Protein AF-A0AB36H5N1-F1 (afdb_monomer_lite)

pLDDT: mean 78.75, std 14.25, range [34.69, 94.12]

Radius of gyration: 26.19 Å; chains: 1; bounding box: 68×50×88 Å

Sequence (199 aa):
MIAPVHAYTGDTHRAPARVWVLMTSIAAALLVLAPGVALALLAFPIFIEDPPNTMPAFRGVNTLTYTVFRSVLVCVVAALTANVLVFAATPAIVRALKRCPSKGAARFGAIAALLFLAGALVSAAIWALVLAPVVVAFSPDPESLRDQLPRFNLLLIFVPFVIDSVRFLVMPLAGIAVAGARQRGAAPPVEPTMAPVPR

Secondary structure (DSSP, 8-state):
----TTSSSSS-SHHHHHHHHHHHHHHHHHHHHHHHHHHHHHHS----PPPTT--GGGTTHHHHHHHHHHHHHHHHHHHHHHHHHHHHTHHHHHHHHHT-S-HHHHHHHHHHHHHHHHHHHHHHHHHHHHHHHHHHHTSSSHHHHHTTS----GGGGGHHHHHHHHHHHHHHHHHHHHHH---TT-PPP-----PPPP-

Foldseek 3Di:
DDDPPPPPPDQALQVLLVLQLVLLVQLLVLLVCLLVVLVVLLVPWDDDDDPPPPDPVCPCVVRNVVSNVVSVVSNVVSNVVSLVSNVVSVVSLVSSLVRFQDPVLSVLSVVLNVLLVVLVVVLVVLVCLVCVLVVLVPDPDNPVCVVVRDPDDPVSVCSNVVSSNVSSVSRSVSSVSSNPRDNPPPDDPPDPPDDDDDD

Structure (mmCIF, N/CA/C/O backbone):
data_AF-A0AB36H5N1-F1
#
_entry.id   AF-A0AB36H5N1-F1
#
loop_
_atom_site.group_PDB
_atom_site.id
_atom_site.type_symbol
_atom_site.label_atom_id
_atom_site.label_alt_id
_atom_site.label_comp_id
_atom_site.label_asym_id
_atom_site.label_entity_id
_atom_site.label_seq_id
_atom_site.pdbx_PDB_ins_code
_atom_site.Cartn_x
_atom_site.Cartn_y
_atom_site.Cartn_z
_atom_site.occupancy
_atom_site.B_iso_or_equiv
_atom_site.auth_seq_id
_atom_site.auth_comp_id
_atom_site.auth_asym_id
_atom_site.auth_atom_id
_atom_site.pdbx_PDB_model_num
ATOM 1 N N . MET A 1 1 ? 43.250 -13.907 -23.120 1.00 35.62 1 MET A N 1
ATOM 2 C CA . MET A 1 1 ? 42.440 -12.669 -23.077 1.00 35.62 1 MET A CA 1
ATOM 3 C C . MET A 1 1 ? 41.241 -12.919 -22.182 1.00 35.62 1 MET A C 1
ATOM 5 O O . MET A 1 1 ? 40.347 -13.655 -22.570 1.00 35.62 1 MET A O 1
ATOM 9 N N . ILE A 1 2 ? 41.270 -12.396 -20.959 1.00 39.59 2 ILE A N 1
ATOM 10 C CA . ILE A 1 2 ? 40.170 -12.508 -19.996 1.00 39.59 2 ILE A CA 1
ATOM 11 C C . ILE A 1 2 ? 39.292 -11.276 -20.212 1.00 39.59 2 ILE A C 1
ATOM 13 O O . ILE A 1 2 ? 39.742 -10.156 -19.980 1.00 39.59 2 ILE A O 1
ATOM 17 N N . ALA A 1 3 ? 38.076 -11.465 -20.721 1.00 40.66 3 ALA A N 1
ATOM 18 C CA . ALA A 1 3 ? 37.107 -10.381 -20.818 1.00 40.66 3 ALA A CA 1
ATOM 19 C C . ALA A 1 3 ? 36.709 -9.946 -19.394 1.00 40.66 3 ALA A C 1
ATOM 21 O O . ALA A 1 3 ? 36.324 -10.802 -18.594 1.00 40.66 3 ALA A O 1
ATOM 22 N N . PRO A 1 4 ? 36.789 -8.654 -19.032 1.00 42.09 4 PRO A N 1
ATOM 23 C CA . PRO A 1 4 ? 36.349 -8.216 -17.718 1.00 42.09 4 PRO A CA 1
ATOM 24 C C . PRO A 1 4 ? 34.815 -8.295 -17.638 1.00 42.09 4 PRO A C 1
ATOM 26 O O . PRO A 1 4 ? 34.096 -7.565 -18.314 1.00 42.09 4 PRO A O 1
ATOM 29 N N . VAL A 1 5 ? 34.311 -9.183 -16.777 1.00 49.56 5 VAL A N 1
ATOM 30 C CA . VAL A 1 5 ? 32.881 -9.505 -16.571 1.00 49.56 5 VAL A CA 1
ATOM 31 C C . VAL A 1 5 ? 32.096 -8.403 -15.822 1.00 49.56 5 VAL A C 1
ATOM 33 O O . VAL A 1 5 ? 30.922 -8.580 -15.504 1.00 49.56 5 VAL A O 1
ATOM 36 N N . HIS A 1 6 ? 32.659 -7.221 -15.552 1.00 43.03 6 HIS A N 1
ATOM 37 C CA . HIS A 1 6 ? 32.035 -6.263 -14.616 1.00 43.03 6 HIS A CA 1
ATOM 38 C C . HIS A 1 6 ? 31.794 -4.830 -15.115 1.00 43.03 6 HIS A C 1
ATOM 40 O O . HIS A 1 6 ? 31.477 -3.956 -14.316 1.00 43.03 6 HIS A O 1
ATOM 46 N N . ALA A 1 7 ? 31.802 -4.574 -16.424 1.00 34.69 7 ALA A N 1
ATOM 47 C CA . ALA A 1 7 ? 31.559 -3.225 -16.959 1.00 34.69 7 ALA A CA 1
ATOM 48 C C . ALA A 1 7 ? 30.092 -2.916 -17.365 1.00 34.69 7 ALA A C 1
ATOM 50 O O . ALA A 1 7 ? 29.877 -2.131 -18.281 1.00 34.69 7 ALA A O 1
ATOM 51 N N . TYR A 1 8 ? 29.063 -3.511 -16.732 1.00 45.69 8 TYR A N 1
ATOM 52 C CA . TYR A 1 8 ? 27.651 -3.329 -17.161 1.00 45.69 8 TYR A CA 1
ATOM 53 C C . TYR A 1 8 ? 26.664 -2.834 -16.085 1.00 45.69 8 TYR A C 1
ATOM 55 O O . TYR A 1 8 ? 25.448 -2.988 -16.230 1.00 45.69 8 TYR A O 1
ATOM 63 N N . THR A 1 9 ? 27.132 -2.253 -14.978 1.00 44.28 9 THR A N 1
ATOM 64 C CA . THR A 1 9 ? 26.260 -2.018 -13.806 1.00 44.28 9 THR A CA 1
ATOM 65 C C . THR A 1 9 ? 26.025 -0.556 -13.413 1.00 44.28 9 THR A C 1
ATOM 67 O O . THR A 1 9 ? 25.121 -0.309 -12.621 1.00 44.28 9 THR A O 1
ATOM 70 N N . GLY A 1 10 ? 26.721 0.427 -13.998 1.00 44.41 10 GLY A N 1
ATOM 71 C CA . GLY A 1 10 ? 26.562 1.845 -13.617 1.00 44.41 10 GLY A CA 1
ATOM 72 C C . GLY A 1 10 ? 25.360 2.575 -14.241 1.00 44.41 10 GLY A C 1
ATOM 73 O O . GLY A 1 10 ? 24.656 3.322 -13.554 1.00 44.41 10 GLY A O 1
ATOM 74 N N . ASP A 1 11 ? 25.075 2.318 -15.523 1.00 55.47 11 ASP A N 1
ATOM 75 C CA . ASP A 1 11 ? 24.156 3.145 -16.332 1.00 55.47 11 ASP A CA 1
ATOM 76 C C . ASP A 1 11 ? 22.885 2.441 -16.814 1.00 55.47 11 ASP A C 1
ATOM 78 O O . ASP A 1 11 ? 22.075 3.013 -17.544 1.00 55.47 11 ASP A O 1
ATOM 82 N N . THR A 1 12 ? 22.638 1.210 -16.371 1.00 74.25 12 THR A N 1
ATOM 83 C CA . THR A 1 12 ? 21.468 0.456 -16.832 1.00 74.25 12 THR A CA 1
ATOM 84 C C . THR A 1 12 ? 20.229 0.727 -15.977 1.00 74.25 12 THR A C 1
ATOM 86 O O . THR A 1 12 ? 20.292 0.885 -14.757 1.00 74.25 12 THR A O 1
ATOM 89 N N . HIS A 1 13 ? 19.053 0.759 -16.609 1.00 81.62 13 HIS A N 1
ATOM 90 C CA . HIS A 1 13 ? 17.753 0.914 -15.939 1.00 81.62 13 HIS A CA 1
ATOM 91 C C . HIS A 1 13 ? 17.313 -0.329 -15.153 1.00 81.62 13 HIS A C 1
ATOM 93 O O . HIS A 1 13 ? 16.393 -0.257 -14.343 1.00 81.62 13 HIS A O 1
ATOM 99 N N . ARG A 1 14 ? 17.963 -1.477 -15.377 1.00 84.12 14 ARG A N 1
ATOM 100 C CA . ARG A 1 14 ? 17.556 -2.779 -14.827 1.00 84.12 14 ARG A CA 1
ATOM 101 C C . ARG A 1 14 ? 17.774 -2.899 -13.323 1.00 84.12 14 ARG A C 1
ATOM 103 O O . ARG A 1 14 ? 16.896 -3.405 -12.635 1.00 84.12 14 ARG A O 1
ATOM 110 N N . ALA A 1 15 ? 18.916 -2.445 -12.805 1.00 86.94 15 ALA A N 1
ATOM 111 C CA . ALA A 1 15 ? 19.199 -2.484 -11.369 1.00 86.94 15 ALA A CA 1
ATOM 112 C C . ALA A 1 15 ? 18.182 -1.666 -10.542 1.00 86.94 15 ALA A C 1
ATOM 114 O O . ALA A 1 15 ? 17.562 -2.242 -9.647 1.00 86.94 15 ALA A O 1
ATOM 115 N N . PRO A 1 16 ? 17.909 -0.381 -10.858 1.00 87.69 16 PRO A N 1
ATOM 116 C CA . PRO A 1 16 ? 16.880 0.368 -10.140 1.00 87.69 16 PRO A CA 1
ATOM 117 C C . PRO A 1 16 ? 15.467 -0.198 -10.368 1.00 87.69 16 PRO A C 1
ATOM 119 O O . PRO A 1 16 ? 14.662 -0.191 -9.440 1.00 87.69 16 PRO A O 1
ATOM 122 N N . ALA A 1 17 ? 15.170 -0.770 -11.543 1.00 89.38 17 ALA A N 1
ATOM 123 C CA . ALA A 1 17 ? 13.889 -1.440 -11.781 1.00 89.38 17 ALA A CA 1
ATOM 124 C C . ALA A 1 17 ? 13.705 -2.698 -10.911 1.00 89.38 17 ALA A C 1
ATOM 126 O O . ALA A 1 17 ? 12.608 -2.943 -10.423 1.00 89.38 17 ALA A O 1
ATOM 127 N N . ARG A 1 18 ? 14.768 -3.471 -10.649 1.00 89.75 18 ARG A N 1
ATOM 128 C CA . ARG A 1 18 ? 14.714 -4.619 -9.724 1.00 89.75 18 ARG A CA 1
ATOM 129 C C . ARG A 1 18 ? 14.417 -4.189 -8.292 1.00 89.75 18 ARG A C 1
ATOM 131 O O . ARG A 1 18 ? 13.609 -4.836 -7.639 1.00 89.75 18 ARG A O 1
ATOM 138 N N . VAL A 1 19 ? 15.028 -3.098 -7.822 1.00 91.75 19 VAL A N 1
ATOM 139 C CA . VAL A 1 19 ? 14.735 -2.534 -6.490 1.00 91.75 19 VAL A CA 1
ATOM 140 C C . VAL A 1 19 ? 13.277 -2.087 -6.409 1.00 91.75 19 VAL A C 1
ATOM 142 O O . VAL A 1 19 ? 12.597 -2.403 -5.439 1.00 91.75 19 VAL A O 1
ATOM 145 N N . TRP A 1 20 ? 12.774 -1.416 -7.448 1.00 94.12 20 TRP A N 1
ATOM 146 C CA . TRP A 1 20 ? 11.359 -1.060 -7.544 1.00 94.12 20 TRP A CA 1
ATOM 147 C C . TRP A 1 20 ? 10.454 -2.300 -7.446 1.00 94.12 20 TRP A C 1
ATOM 149 O O . TRP A 1 20 ? 9.578 -2.341 -6.578 1.00 94.12 20 TRP A O 1
ATOM 159 N N . VAL A 1 21 ? 10.680 -3.328 -8.271 1.00 92.88 21 VAL A N 1
ATOM 160 C CA . VAL A 1 21 ? 9.887 -4.570 -8.233 1.00 92.88 21 VAL A CA 1
ATOM 161 C C . VAL A 1 21 ? 9.958 -5.225 -6.858 1.00 92.88 21 VAL A C 1
ATOM 163 O O . VAL A 1 21 ? 8.926 -5.591 -6.313 1.00 92.88 21 VAL A O 1
ATOM 166 N N . LEU A 1 22 ? 11.147 -5.335 -6.265 1.00 93.62 22 LEU A N 1
ATOM 167 C CA . LEU A 1 22 ? 11.318 -5.947 -4.950 1.00 93.62 22 LEU A CA 1
ATOM 168 C C . LEU A 1 22 ? 10.494 -5.218 -3.880 1.00 93.62 22 LEU A C 1
ATOM 170 O O . LEU A 1 22 ? 9.695 -5.846 -3.192 1.00 93.62 22 LEU A O 1
ATOM 174 N N . MET A 1 23 ? 10.644 -3.895 -3.776 1.00 92.25 23 MET A N 1
ATOM 175 C CA . MET A 1 23 ? 9.950 -3.099 -2.759 1.00 92.25 23 MET A CA 1
ATOM 176 C C . MET A 1 23 ? 8.430 -3.133 -2.933 1.00 92.25 23 MET A C 1
ATOM 178 O O . MET A 1 23 ? 7.696 -3.263 -1.957 1.00 92.25 23 MET A O 1
ATOM 182 N N . THR A 1 24 ? 7.946 -3.047 -4.173 1.00 91.62 24 THR A N 1
ATOM 183 C CA . THR A 1 24 ? 6.501 -3.061 -4.460 1.00 91.62 24 THR A CA 1
ATOM 184 C C . THR A 1 24 ? 5.880 -4.443 -4.284 1.00 91.62 24 THR A C 1
ATOM 186 O O . THR A 1 24 ? 4.759 -4.534 -3.792 1.00 91.62 24 THR A O 1
ATOM 189 N N . SER A 1 25 ? 6.615 -5.517 -4.580 1.00 92.94 25 SER A N 1
ATOM 190 C CA . SER A 1 25 ? 6.186 -6.889 -4.289 1.00 92.94 25 SER A CA 1
ATOM 191 C C . SER A 1 25 ? 6.129 -7.173 -2.789 1.00 92.94 25 SER A C 1
ATOM 193 O O . SER A 1 25 ? 5.168 -7.784 -2.331 1.00 92.94 25 SER A O 1
ATOM 195 N N . ILE A 1 26 ? 7.108 -6.700 -2.006 1.00 92.25 26 ILE A N 1
ATOM 196 C CA . ILE A 1 26 ? 7.064 -6.807 -0.537 1.00 92.25 26 ILE A CA 1
ATOM 197 C C . ILE A 1 26 ? 5.856 -6.037 0.005 1.00 92.25 26 ILE A C 1
ATOM 199 O O . ILE A 1 26 ? 5.106 -6.568 0.820 1.00 92.25 26 ILE A O 1
ATOM 203 N N . ALA A 1 27 ? 5.626 -4.815 -0.480 1.00 91.06 27 ALA A N 1
ATOM 204 C CA . ALA A 1 27 ? 4.472 -4.015 -0.081 1.00 91.06 27 ALA A CA 1
ATOM 205 C C . ALA A 1 27 ? 3.136 -4.717 -0.394 1.00 91.06 27 ALA A C 1
ATOM 207 O O . ALA A 1 27 ? 2.251 -4.759 0.458 1.00 91.06 27 ALA A O 1
ATOM 208 N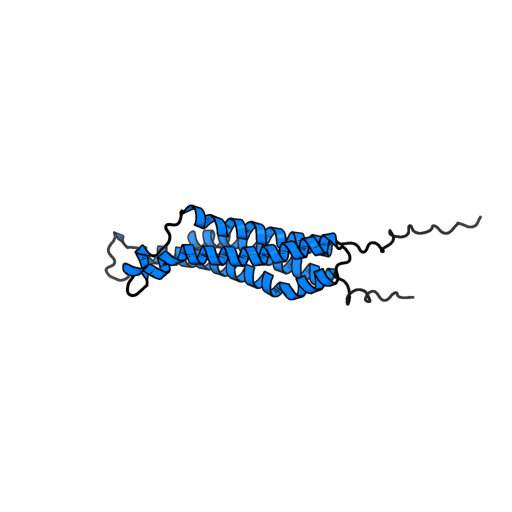 N . ALA A 1 28 ? 3.006 -5.324 -1.577 1.00 89.19 28 ALA A N 1
ATOM 209 C CA . ALA A 1 28 ? 1.828 -6.109 -1.940 1.00 89.19 28 ALA A CA 1
ATOM 210 C C . ALA A 1 28 ? 1.664 -7.355 -1.050 1.00 89.19 28 ALA A C 1
ATOM 212 O O . ALA A 1 28 ? 0.564 -7.633 -0.577 1.00 89.19 28 ALA A O 1
ATOM 213 N N . ALA A 1 29 ? 2.753 -8.077 -0.764 1.00 90.56 29 ALA A N 1
ATOM 214 C CA . ALA A 1 29 ? 2.723 -9.249 0.108 1.00 90.56 29 ALA A CA 1
ATOM 215 C C . ALA A 1 29 ? 2.271 -8.896 1.533 1.00 90.56 29 ALA A C 1
ATOM 217 O O . ALA A 1 29 ? 1.453 -9.616 2.101 1.00 90.56 29 ALA A O 1
ATOM 218 N N . LEU A 1 30 ? 2.735 -7.771 2.090 1.00 88.94 30 LEU A N 1
ATOM 219 C CA . LEU A 1 30 ? 2.295 -7.294 3.406 1.00 88.94 30 LEU A CA 1
ATOM 220 C C . LEU A 1 30 ? 0.776 -7.095 3.465 1.00 88.94 30 LEU A C 1
ATOM 222 O O . LEU A 1 30 ? 0.149 -7.495 4.440 1.00 88.94 30 LEU A O 1
ATOM 226 N N . LEU A 1 31 ? 0.177 -6.535 2.414 1.00 84.81 31 LEU A N 1
ATOM 227 C CA . LEU A 1 31 ? -1.268 -6.294 2.360 1.00 84.81 31 LEU A CA 1
ATOM 228 C C . LEU A 1 31 ? -2.095 -7.568 2.230 1.00 84.81 31 LEU A C 1
ATOM 230 O O . LEU A 1 31 ? -3.200 -7.627 2.760 1.00 84.81 31 LEU A O 1
ATOM 234 N N . VAL A 1 32 ? -1.573 -8.579 1.538 1.00 86.56 32 VAL A N 1
ATOM 235 C CA . VAL A 1 32 ? -2.258 -9.868 1.377 1.00 86.56 32 VAL A CA 1
ATOM 236 C C . VAL A 1 32 ? -2.110 -10.735 2.628 1.00 86.56 32 VAL A C 1
ATOM 238 O O . VAL A 1 32 ? -3.053 -11.418 3.020 1.00 86.56 32 VAL A O 1
ATOM 241 N N . LEU A 1 33 ? -0.942 -10.708 3.276 1.00 86.31 33 LEU A N 1
ATOM 242 C CA . LEU A 1 33 ? -0.654 -11.545 4.441 1.00 86.31 33 LEU A CA 1
ATOM 243 C C . LEU A 1 33 ? -1.234 -10.977 5.742 1.00 86.31 33 LEU A C 1
ATOM 245 O O . LEU A 1 33 ? -1.646 -11.753 6.604 1.00 86.31 33 LEU A O 1
ATOM 249 N N . ALA A 1 34 ? -1.300 -9.651 5.898 1.00 84.50 34 ALA A N 1
ATOM 250 C CA . ALA A 1 34 ? -1.767 -9.025 7.136 1.00 84.50 34 ALA A CA 1
ATOM 251 C C . ALA A 1 34 ? -3.193 -9.434 7.561 1.00 84.50 34 ALA A C 1
ATOM 253 O O . ALA A 1 34 ? -3.362 -9.729 8.743 1.00 84.50 34 ALA A O 1
ATOM 254 N N . PRO A 1 35 ? -4.193 -9.555 6.662 1.00 83.19 35 PRO A N 1
ATOM 255 C CA . PRO A 1 35 ? -5.507 -10.089 7.020 1.00 83.19 35 PRO A CA 1
ATOM 256 C C . PRO A 1 35 ? -5.442 -11.517 7.571 1.00 83.19 35 PRO A C 1
ATOM 258 O O . PRO A 1 35 ? -6.117 -11.828 8.547 1.00 83.19 35 PRO A O 1
ATOM 261 N N . GLY A 1 36 ? -4.598 -12.376 6.991 1.00 83.75 36 GLY A N 1
ATOM 262 C CA . GLY A 1 36 ? -4.395 -13.743 7.478 1.00 83.75 36 GLY A CA 1
ATOM 263 C C . GLY A 1 36 ? -3.779 -13.770 8.877 1.00 83.75 36 GLY A C 1
ATOM 264 O O . GLY A 1 36 ? -4.247 -14.503 9.747 1.00 83.75 36 GLY A O 1
ATOM 265 N N . VAL A 1 37 ? -2.783 -12.913 9.125 1.00 83.81 37 VAL A N 1
ATOM 266 C CA . VAL A 1 37 ? -2.195 -12.742 10.461 1.00 83.81 37 VAL A CA 1
ATOM 267 C C . VAL A 1 37 ? -3.243 -12.216 11.440 1.00 83.81 37 VAL A C 1
ATOM 269 O O . VAL A 1 37 ? -3.401 -12.793 12.507 1.00 83.81 37 VAL A O 1
ATOM 272 N N . ALA A 1 38 ? -4.007 -11.184 11.083 1.00 82.56 38 ALA A N 1
ATOM 273 C CA . ALA A 1 38 ? -5.060 -10.631 11.933 1.00 82.56 38 ALA A CA 1
ATOM 274 C C . ALA A 1 38 ? -6.143 -11.664 12.284 1.00 82.56 38 ALA A C 1
ATOM 276 O O . ALA A 1 38 ? -6.567 -11.732 13.434 1.00 82.56 38 ALA A O 1
ATOM 277 N N . LEU A 1 39 ? -6.544 -12.514 11.334 1.00 84.56 39 LEU A N 1
ATOM 278 C CA . LEU A 1 39 ? -7.466 -13.624 11.593 1.00 84.56 39 LEU A CA 1
ATOM 279 C C . LEU A 1 39 ? -6.867 -14.658 12.551 1.00 84.56 39 LEU A C 1
ATOM 281 O O . LEU A 1 39 ? -7.553 -15.110 13.465 1.00 84.56 39 LEU A O 1
ATOM 285 N N . ALA A 1 40 ? -5.587 -14.998 12.393 1.00 85.19 40 ALA A N 1
ATOM 286 C CA . ALA A 1 40 ? -4.903 -15.866 13.345 1.00 85.19 40 ALA A CA 1
ATOM 287 C C . ALA A 1 40 ? -4.865 -15.228 14.745 1.00 85.19 40 ALA A C 1
ATOM 289 O O . ALA A 1 40 ? -5.136 -15.900 15.734 1.00 85.19 40 ALA A O 1
ATOM 290 N N . LEU A 1 41 ? -4.607 -13.921 14.849 1.00 83.25 41 LEU A N 1
ATOM 291 C CA . LEU A 1 41 ? -4.612 -13.218 16.136 1.00 83.25 41 LEU A CA 1
ATOM 292 C C . LEU A 1 41 ? -6.002 -13.144 16.779 1.00 83.25 41 LEU A C 1
ATOM 294 O O . LEU A 1 41 ? -6.090 -13.201 18.003 1.00 83.25 41 LEU A O 1
ATOM 298 N N . LEU A 1 42 ? -7.070 -13.070 15.980 1.00 80.62 42 LEU A N 1
ATOM 299 C CA . LEU A 1 42 ? -8.449 -13.199 16.462 1.00 80.62 42 LEU A CA 1
ATOM 300 C C . LEU A 1 42 ? -8.734 -14.601 17.011 1.00 80.62 42 LEU A C 1
ATOM 302 O O . LEU A 1 42 ? -9.423 -14.729 18.020 1.00 80.62 42 LEU A O 1
ATOM 306 N N . ALA A 1 43 ? -8.197 -15.643 16.372 1.00 83.75 43 ALA A N 1
ATOM 307 C CA . ALA A 1 43 ? -8.373 -17.030 16.801 1.00 83.75 43 ALA A CA 1
ATOM 308 C C . ALA A 1 43 ? -7.596 -17.378 18.088 1.00 83.75 43 ALA A C 1
ATOM 310 O O . ALA A 1 43 ? -7.967 -18.321 18.784 1.00 83.75 43 ALA A O 1
ATOM 311 N N . PHE A 1 44 ? -6.552 -16.611 18.424 1.00 83.00 44 PHE A N 1
ATOM 312 C CA . PHE A 1 44 ? -5.731 -16.788 19.628 1.00 83.00 44 PHE A CA 1
ATOM 313 C C . PHE A 1 44 ? -5.786 -15.535 20.527 1.00 83.00 44 PHE A C 1
ATOM 315 O O . PHE A 1 44 ? -4.852 -14.717 20.515 1.00 83.00 44 PHE A O 1
ATOM 322 N N . PRO A 1 45 ? -6.875 -15.359 21.303 1.00 75.31 45 PRO A N 1
ATOM 323 C CA . PRO A 1 45 ? -7.069 -14.186 22.149 1.00 75.31 45 PRO A CA 1
ATOM 324 C C . PRO A 1 45 ? -6.041 -14.121 23.283 1.00 75.31 45 PRO A C 1
ATOM 326 O O . PRO A 1 45 ? -5.625 -15.138 23.839 1.00 75.31 45 PRO A O 1
ATOM 329 N N . ILE A 1 46 ? -5.659 -12.897 23.654 1.00 75.88 46 ILE A N 1
ATOM 330 C CA . ILE A 1 46 ? -4.899 -12.643 24.884 1.00 75.88 46 ILE A CA 1
ATOM 331 C C . ILE A 1 46 ? -5.922 -12.386 25.980 1.00 75.88 46 ILE A C 1
ATOM 333 O O . ILE A 1 46 ? -6.644 -11.392 25.921 1.00 75.88 46 ILE A O 1
ATOM 337 N N . PHE A 1 47 ? -5.984 -13.282 26.961 1.00 77.94 47 PHE A N 1
ATOM 338 C CA . PHE A 1 47 ? -6.892 -13.137 28.089 1.00 77.94 47 PHE A CA 1
ATOM 339 C C . PHE A 1 47 ? -6.458 -11.972 28.977 1.00 77.94 47 PHE A C 1
ATOM 341 O O . PHE A 1 47 ? -5.326 -11.923 29.455 1.00 77.94 47 PHE A O 1
ATOM 348 N N . ILE A 1 48 ? -7.381 -11.038 29.182 1.00 77.38 48 ILE A N 1
ATOM 349 C CA . ILE A 1 48 ? -7.263 -9.937 30.132 1.00 77.38 48 ILE A CA 1
ATOM 350 C C . ILE A 1 48 ? -8.244 -10.234 31.256 1.00 77.38 48 ILE A C 1
ATOM 352 O O . ILE A 1 48 ? -9.436 -10.412 30.994 1.00 77.38 48 ILE A O 1
ATOM 356 N N . GLU A 1 49 ? -7.738 -10.304 32.488 1.00 80.12 49 GLU A N 1
ATOM 357 C CA . GLU A 1 49 ? -8.586 -10.469 33.666 1.00 80.12 49 GLU A CA 1
ATOM 358 C C . GLU A 1 49 ? -9.568 -9.302 33.784 1.00 80.12 49 GLU A C 1
ATOM 360 O O . GLU A 1 49 ? -9.205 -8.128 33.668 1.00 80.12 49 GLU A O 1
ATOM 365 N N . ASP A 1 50 ? -10.836 -9.642 34.001 1.00 79.69 50 ASP A N 1
ATOM 366 C CA . ASP A 1 50 ? -11.871 -8.648 34.225 1.00 79.69 50 ASP A CA 1
ATOM 367 C C . ASP A 1 50 ? -11.700 -8.024 35.624 1.00 79.69 50 ASP A C 1
ATOM 369 O O . ASP A 1 50 ? -11.373 -8.735 36.580 1.00 79.69 50 ASP A O 1
ATOM 373 N N . PRO A 1 51 ? -11.958 -6.712 35.788 1.00 81.81 51 PRO A N 1
ATOM 374 C CA . PRO A 1 51 ? -11.922 -6.064 37.091 1.00 81.81 51 PRO A CA 1
ATOM 375 C C . PRO A 1 51 ? -12.801 -6.784 38.129 1.00 81.81 51 PRO A C 1
ATOM 377 O O . PRO A 1 51 ? -13.874 -7.308 37.782 1.00 81.81 51 PRO A O 1
ATOM 380 N N . PRO A 1 52 ? -12.417 -6.765 39.420 1.00 74.19 52 PRO A N 1
ATOM 381 C CA . PRO A 1 52 ? -13.278 -7.278 40.473 1.00 74.19 52 PRO A CA 1
ATOM 382 C C . PRO A 1 52 ? -14.610 -6.511 40.454 1.00 74.19 52 PRO A C 1
ATOM 384 O O . PRO A 1 52 ? -14.625 -5.284 40.385 1.00 74.19 52 PRO A O 1
ATOM 387 N N . ASN A 1 53 ? -15.725 -7.250 40.506 1.00 79.19 53 ASN A N 1
ATOM 388 C CA . ASN A 1 53 ? -17.118 -6.772 40.395 1.00 79.19 53 ASN A CA 1
ATOM 389 C C . ASN A 1 53 ? -17.670 -6.534 38.976 1.00 79.19 53 ASN A C 1
ATOM 391 O O . ASN A 1 53 ? -18.754 -5.967 38.832 1.00 79.19 53 ASN A O 1
ATOM 395 N N . THR A 1 54 ? -16.998 -7.006 37.923 1.00 77.12 54 THR A N 1
ATOM 396 C CA . THR A 1 54 ? -17.563 -6.961 36.561 1.00 77.12 54 THR A CA 1
ATOM 397 C C . THR A 1 54 ? -18.868 -7.764 36.481 1.00 77.12 54 THR A C 1
ATOM 399 O O . THR A 1 54 ? -18.901 -8.960 36.800 1.00 77.12 54 THR A O 1
ATOM 402 N N . MET A 1 55 ? -19.958 -7.110 36.057 1.00 75.62 55 MET A N 1
ATOM 403 C CA . MET A 1 55 ? -21.258 -7.766 35.875 1.00 75.62 55 MET A CA 1
ATOM 404 C C 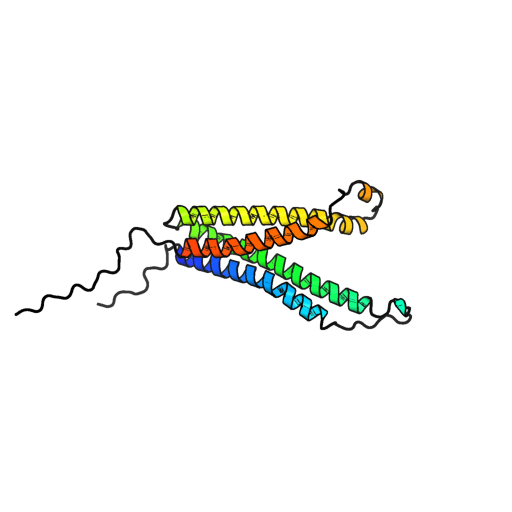. MET A 1 55 ? -21.130 -8.943 34.891 1.00 75.62 55 MET A C 1
ATOM 406 O O . MET A 1 55 ? -20.388 -8.831 33.914 1.00 75.62 55 MET A O 1
ATOM 410 N N . PRO A 1 56 ? -21.881 -10.048 35.074 1.00 76.94 56 PRO A N 1
ATOM 411 C CA . PRO A 1 56 ? -21.771 -11.239 34.226 1.00 76.94 56 PRO A CA 1
ATOM 412 C C . PRO A 1 56 ? -21.900 -10.957 32.723 1.00 76.94 56 PRO A C 1
ATOM 414 O O . PRO A 1 56 ? -21.206 -11.581 31.929 1.00 76.94 56 PRO A O 1
ATOM 417 N N . ALA A 1 57 ? -22.738 -9.986 32.344 1.00 77.56 57 ALA A N 1
ATOM 418 C CA . ALA A 1 57 ? -22.972 -9.593 30.954 1.00 77.56 57 ALA A CA 1
ATOM 419 C C . ALA A 1 57 ? -21.772 -8.903 30.274 1.00 77.56 57 ALA A C 1
ATOM 421 O O . ALA A 1 57 ? -21.710 -8.875 29.050 1.00 77.56 57 ALA A O 1
ATOM 422 N N . PHE A 1 58 ? -20.828 -8.357 31.046 1.00 76.00 58 PHE A N 1
ATOM 423 C CA . PHE A 1 58 ? -19.652 -7.649 30.526 1.00 76.00 58 PHE A CA 1
ATOM 424 C C . PHE A 1 58 ? -18.349 -8.439 30.687 1.00 76.00 58 PHE A C 1
ATOM 426 O O . PHE A 1 58 ? -17.278 -7.935 30.349 1.00 76.00 58 PHE A O 1
ATOM 433 N N . ARG A 1 59 ? -18.421 -9.683 31.177 1.00 77.06 59 ARG A N 1
ATOM 434 C CA . ARG A 1 59 ? -17.236 -10.536 31.298 1.00 77.06 59 ARG A CA 1
ATOM 435 C C . ARG A 1 59 ? -16.634 -10.834 29.931 1.00 77.06 59 ARG A C 1
ATOM 437 O O . ARG A 1 59 ? -17.353 -11.139 28.980 1.00 77.06 59 ARG A O 1
ATOM 444 N N . GLY A 1 60 ? -15.314 -10.742 29.830 1.00 77.00 60 GLY A N 1
ATOM 445 C CA . GLY A 1 60 ? -14.574 -10.987 28.596 1.00 77.00 60 GLY A CA 1
ATOM 446 C C . GLY A 1 60 ? -14.685 -9.875 27.550 1.00 77.00 60 GLY A C 1
ATOM 447 O O . GLY A 1 60 ? -14.020 -9.972 26.518 1.00 77.00 60 GLY A O 1
ATOM 448 N N . VAL A 1 61 ? -15.443 -8.797 27.798 1.00 82.12 61 VAL A N 1
ATOM 449 C CA . VAL A 1 61 ? -15.525 -7.653 26.872 1.00 82.12 61 VAL A CA 1
ATOM 450 C C . VAL A 1 61 ? -14.157 -6.999 26.709 1.00 82.12 61 VAL A C 1
ATOM 452 O O . VAL A 1 61 ? -13.783 -6.669 25.586 1.00 82.12 61 VAL A O 1
ATOM 455 N N . ASN A 1 62 ? -13.364 -6.887 27.777 1.00 79.50 62 ASN A N 1
ATOM 456 C CA . ASN A 1 62 ? -11.997 -6.362 27.698 1.00 79.50 62 ASN A CA 1
ATOM 457 C C . ASN A 1 62 ? -11.088 -7.256 26.843 1.00 79.50 62 ASN A C 1
ATOM 459 O O . ASN A 1 62 ? -10.381 -6.760 25.966 1.00 79.50 62 ASN A O 1
ATOM 463 N N . THR A 1 63 ? -11.163 -8.577 27.042 1.00 82.00 63 THR A N 1
ATOM 464 C CA . THR A 1 63 ? -10.427 -9.572 26.242 1.00 82.00 63 THR A CA 1
ATOM 465 C C . THR A 1 63 ? -10.814 -9.497 24.762 1.00 82.00 63 THR A C 1
ATOM 467 O O . THR A 1 63 ? -9.942 -9.437 23.890 1.00 82.00 63 THR A O 1
ATOM 470 N N . LEU A 1 64 ? -12.116 -9.450 24.462 1.00 81.44 64 LEU A N 1
ATOM 471 C CA . LEU A 1 64 ? -12.639 -9.336 23.101 1.00 81.44 64 LEU A CA 1
ATOM 472 C C . LEU A 1 64 ? -12.191 -8.025 22.451 1.00 81.44 64 LEU A C 1
ATOM 474 O O . LEU A 1 64 ? -11.638 -8.034 21.354 1.00 81.44 64 LEU A O 1
ATOM 478 N N . THR A 1 65 ? -12.383 -6.909 23.154 1.00 81.75 65 THR A N 1
ATOM 479 C CA . THR A 1 65 ? -12.028 -5.566 22.690 1.00 81.75 65 THR A CA 1
ATOM 480 C C . THR A 1 65 ? -10.548 -5.511 22.343 1.00 81.75 65 THR A C 1
ATOM 482 O O . THR A 1 65 ? -10.194 -5.182 21.213 1.00 81.75 65 THR A O 1
ATOM 485 N N . TYR A 1 66 ? -9.672 -5.926 23.257 1.00 81.88 66 TYR A N 1
ATOM 486 C CA . TYR A 1 66 ? -8.232 -5.909 23.021 1.00 81.88 66 TYR A CA 1
ATOM 487 C C . TYR A 1 66 ? -7.809 -6.820 21.862 1.00 81.88 66 TYR A C 1
ATOM 489 O O . TYR A 1 66 ? -6.995 -6.425 21.025 1.00 81.88 66 TYR A O 1
ATOM 497 N N . THR A 1 67 ? -8.391 -8.017 21.766 1.00 83.31 67 THR A N 1
ATOM 498 C CA . THR A 1 67 ? -8.094 -8.969 20.684 1.00 83.31 67 THR A CA 1
ATOM 499 C C . THR A 1 67 ? -8.505 -8.408 19.319 1.00 83.31 67 THR A C 1
ATOM 501 O O . THR A 1 67 ? -7.728 -8.484 18.362 1.00 83.31 67 THR A O 1
ATOM 504 N N . VAL A 1 68 ? -9.678 -7.776 19.228 1.00 81.81 68 VAL A N 1
ATOM 505 C CA . VAL A 1 68 ? -10.148 -7.107 18.006 1.00 81.81 68 VAL A CA 1
ATOM 506 C C . VAL A 1 68 ? -9.252 -5.918 17.663 1.00 81.81 68 VAL A C 1
ATOM 508 O O . VAL A 1 68 ? -8.744 -5.849 16.544 1.00 81.81 68 VAL A O 1
ATOM 511 N N . PHE A 1 69 ? -8.985 -5.023 18.619 1.00 81.06 69 PHE A N 1
ATOM 512 C CA . PHE A 1 69 ? -8.142 -3.844 18.397 1.00 81.06 69 PHE A CA 1
ATOM 513 C C . PHE A 1 69 ? -6.736 -4.214 17.932 1.00 81.06 69 PHE A C 1
ATOM 515 O O . PHE A 1 69 ? -6.254 -3.650 16.954 1.00 81.06 69 PHE A O 1
ATOM 522 N N . ARG A 1 70 ? -6.090 -5.191 18.573 1.00 82.44 70 ARG A N 1
ATOM 523 C CA . ARG A 1 70 ? -4.769 -5.693 18.169 1.00 82.44 70 ARG A CA 1
ATOM 524 C C . ARG A 1 70 ? -4.780 -6.232 16.740 1.00 82.44 70 ARG A C 1
ATOM 526 O O . ARG A 1 70 ? -3.863 -5.949 15.972 1.00 82.44 70 ARG A O 1
ATOM 533 N N . SER A 1 71 ? -5.804 -6.999 16.381 1.00 79.25 71 SER A N 1
ATOM 534 C CA . SER A 1 71 ? -5.912 -7.614 15.054 1.00 79.25 71 SER A CA 1
ATOM 535 C C . SER A 1 71 ? -6.125 -6.560 13.966 1.00 79.25 71 SER A C 1
ATOM 537 O O . SER A 1 71 ? -5.450 -6.582 12.937 1.00 79.25 71 SER A O 1
ATOM 539 N N . VAL A 1 72 ? -6.984 -5.571 14.228 1.00 82.25 72 VAL A N 1
ATOM 540 C CA . VAL A 1 72 ? -7.170 -4.406 13.351 1.00 82.25 72 VAL A CA 1
ATOM 541 C C . VAL A 1 72 ? -5.883 -3.584 13.252 1.00 82.25 72 VAL A C 1
ATOM 543 O O . VAL A 1 72 ? -5.487 -3.201 12.151 1.00 82.25 72 VAL A O 1
ATOM 546 N N . LEU A 1 73 ? -5.189 -3.357 14.370 1.00 82.88 73 LEU A N 1
ATOM 547 C CA . LEU A 1 73 ? -3.945 -2.589 14.413 1.00 82.88 73 LEU A CA 1
ATOM 548 C C . LEU A 1 73 ? -2.861 -3.211 13.526 1.00 82.88 73 LEU A C 1
ATOM 550 O O . LEU A 1 73 ? -2.180 -2.479 12.814 1.00 82.88 73 LEU A O 1
ATOM 554 N N . VAL A 1 74 ? -2.730 -4.542 13.501 1.00 85.44 74 VAL A N 1
ATOM 555 C CA . VAL A 1 74 ? -1.785 -5.233 12.605 1.00 85.44 74 VAL A CA 1
ATOM 556 C C . VAL A 1 74 ? -2.093 -4.945 11.135 1.00 85.44 74 VAL A C 1
ATOM 558 O O . VAL A 1 74 ? -1.177 -4.620 10.379 1.00 85.44 74 VAL A O 1
ATOM 561 N N . CYS A 1 75 ? -3.366 -4.993 10.731 1.00 82.75 75 CYS A N 1
ATOM 562 C CA . CYS A 1 75 ? -3.774 -4.641 9.369 1.00 82.75 75 CYS A CA 1
ATOM 563 C C . CYS A 1 75 ? -3.456 -3.179 9.032 1.00 82.75 75 CYS A C 1
ATOM 565 O O . CYS A 1 75 ? -2.915 -2.899 7.962 1.00 82.75 75 CYS A O 1
ATOM 567 N N . VAL A 1 76 ? -3.752 -2.252 9.947 1.00 82.94 76 VAL A N 1
ATOM 568 C CA . VAL A 1 76 ? -3.490 -0.816 9.759 1.00 82.94 76 VAL A CA 1
ATOM 569 C C . VAL A 1 76 ? -1.993 -0.546 9.626 1.00 82.94 76 VAL A C 1
ATOM 571 O O . VAL A 1 76 ? -1.569 0.121 8.682 1.00 82.94 76 VAL A O 1
ATOM 574 N N . VAL A 1 77 ? -1.176 -1.095 10.528 1.00 85.88 77 VAL A N 1
ATOM 575 C CA . VAL A 1 77 ? 0.283 -0.929 10.495 1.00 85.88 77 VAL A CA 1
ATOM 576 C C . VAL A 1 77 ? 0.855 -1.514 9.209 1.00 85.88 77 VAL A C 1
ATOM 578 O O . VAL A 1 77 ? 1.607 -0.826 8.525 1.00 85.88 77 VAL A O 1
ATOM 581 N N . ALA A 1 78 ? 0.456 -2.728 8.820 1.00 86.75 78 ALA A N 1
ATOM 582 C CA . ALA A 1 78 ? 0.915 -3.341 7.576 1.00 86.75 78 ALA A CA 1
ATOM 583 C C . ALA A 1 78 ? 0.552 -2.498 6.343 1.00 86.75 78 ALA A C 1
ATOM 585 O O . ALA A 1 78 ? 1.397 -2.301 5.466 1.00 86.75 78 ALA A O 1
ATOM 586 N N . ALA A 1 79 ? -0.664 -1.948 6.294 1.00 83.62 79 ALA A N 1
ATOM 587 C CA . ALA A 1 79 ? -1.089 -1.069 5.211 1.00 83.62 79 ALA A CA 1
ATOM 588 C C . ALA A 1 79 ? -0.267 0.229 5.158 1.00 83.62 79 ALA A C 1
ATOM 590 O O . ALA A 1 79 ? 0.176 0.639 4.081 1.00 83.62 79 ALA A O 1
ATOM 591 N N . LEU A 1 80 ? 0.007 0.854 6.306 1.00 86.06 80 LEU A N 1
ATOM 592 C CA . LEU A 1 80 ? 0.871 2.035 6.386 1.00 86.06 80 LEU A CA 1
ATOM 593 C C . LEU A 1 80 ? 2.302 1.710 5.938 1.00 86.06 80 LEU A C 1
ATOM 595 O O . LEU A 1 80 ? 2.852 2.403 5.080 1.00 86.06 80 LEU A O 1
ATOM 599 N N . THR A 1 81 ? 2.887 0.625 6.445 1.00 89.50 81 THR A N 1
ATOM 600 C CA . THR A 1 81 ? 4.234 0.173 6.070 1.00 89.50 81 THR A CA 1
ATOM 601 C C . THR A 1 81 ? 4.341 -0.112 4.573 1.00 89.50 81 THR A C 1
ATOM 603 O O . THR A 1 81 ? 5.318 0.298 3.945 1.00 89.50 81 THR A O 1
ATOM 606 N N . ALA A 1 82 ? 3.331 -0.746 3.972 1.00 89.81 82 ALA A N 1
ATOM 607 C CA . ALA A 1 82 ? 3.288 -0.998 2.533 1.00 89.81 82 ALA A CA 1
ATOM 608 C C . ALA A 1 82 ? 3.339 0.307 1.718 1.00 89.81 82 ALA A C 1
ATOM 610 O O . ALA A 1 82 ? 4.084 0.397 0.742 1.00 89.81 82 ALA A O 1
ATOM 611 N N . ASN A 1 83 ? 2.615 1.349 2.140 1.00 90.38 83 ASN A N 1
ATOM 612 C CA . ASN A 1 83 ? 2.684 2.664 1.496 1.00 90.38 83 ASN A CA 1
ATOM 613 C C . ASN A 1 83 ? 4.083 3.279 1.616 1.00 90.38 83 ASN A C 1
ATOM 615 O O . ASN A 1 83 ? 4.647 3.725 0.614 1.00 90.38 83 ASN A O 1
ATOM 619 N N . VAL A 1 84 ? 4.673 3.251 2.815 1.00 90.88 84 VAL A N 1
ATOM 620 C CA . VAL A 1 84 ? 6.030 3.773 3.050 1.00 90.88 84 VAL A CA 1
ATOM 621 C C . VAL A 1 84 ? 7.062 3.055 2.179 1.00 90.88 84 VAL A C 1
ATOM 623 O O . VAL A 1 84 ? 7.917 3.716 1.598 1.00 90.88 84 VAL A O 1
ATOM 626 N N . LEU A 1 85 ? 6.962 1.733 2.019 1.00 91.94 85 LEU A N 1
ATOM 627 C CA . LEU A 1 85 ? 7.843 0.944 1.147 1.00 91.94 85 LEU A CA 1
ATOM 628 C C . LEU A 1 85 ? 7.818 1.427 -0.308 1.00 91.94 85 LEU A C 1
ATOM 630 O O . LEU A 1 85 ? 8.871 1.564 -0.935 1.00 91.94 85 LEU A O 1
ATOM 634 N N . VAL A 1 86 ? 6.634 1.723 -0.848 1.00 89.38 86 VAL A N 1
ATOM 635 C CA . VAL A 1 86 ? 6.510 2.229 -2.224 1.00 89.38 86 VAL A CA 1
ATOM 636 C C . VAL A 1 86 ? 7.056 3.652 -2.336 1.00 89.38 86 VAL A C 1
ATOM 638 O O . VAL A 1 86 ? 7.782 3.948 -3.288 1.00 89.38 86 VAL A O 1
ATOM 641 N N . PHE A 1 87 ? 6.808 4.515 -1.347 1.00 91.25 87 PHE A N 1
ATOM 642 C CA . PHE A 1 87 ? 7.402 5.855 -1.323 1.00 91.25 87 PHE A CA 1
ATOM 643 C C . PHE A 1 87 ? 8.929 5.812 -1.202 1.00 91.25 87 PHE A C 1
ATOM 645 O O . PHE A 1 87 ? 9.619 6.540 -1.919 1.00 91.25 87 PHE A O 1
ATOM 652 N N . ALA A 1 88 ? 9.475 4.909 -0.391 1.00 91.25 88 ALA A N 1
ATOM 653 C CA . ALA A 1 88 ? 10.912 4.681 -0.278 1.00 91.25 88 ALA A CA 1
ATOM 654 C C . ALA A 1 88 ? 11.529 4.172 -1.594 1.00 91.25 88 ALA A C 1
ATOM 656 O O . ALA A 1 88 ? 12.691 4.455 -1.884 1.00 91.25 88 ALA A O 1
ATOM 657 N N . ALA A 1 89 ? 10.752 3.480 -2.435 1.00 90.75 89 ALA A N 1
ATOM 658 C CA . ALA A 1 89 ? 11.181 3.042 -3.761 1.00 90.75 89 ALA A CA 1
ATOM 659 C C . ALA A 1 89 ? 11.208 4.172 -4.812 1.00 90.75 89 ALA A C 1
ATOM 661 O O . ALA A 1 89 ? 11.785 3.980 -5.886 1.00 90.75 89 ALA A O 1
ATOM 662 N N . THR A 1 90 ? 10.650 5.357 -4.529 1.00 92.19 90 THR A N 1
ATOM 663 C CA . THR A 1 90 ? 10.553 6.487 -5.481 1.00 92.19 90 THR A CA 1
ATOM 664 C C . THR A 1 90 ? 11.876 6.839 -6.169 1.00 92.19 90 THR A C 1
ATOM 666 O O . THR A 1 90 ? 11.882 6.959 -7.397 1.00 92.19 90 THR A O 1
ATOM 669 N N . PRO A 1 91 ? 13.028 6.949 -5.474 1.00 91.62 91 PRO A N 1
ATOM 670 C CA . PRO A 1 91 ? 14.295 7.249 -6.140 1.00 91.62 91 PRO A CA 1
ATOM 671 C C . PRO A 1 91 ? 14.691 6.173 -7.160 1.00 91.62 91 PRO A C 1
ATOM 673 O O . PRO A 1 91 ? 15.206 6.491 -8.234 1.00 91.62 91 PRO A O 1
ATOM 676 N N . ALA A 1 92 ? 14.428 4.900 -6.849 1.00 90.75 92 ALA A N 1
ATOM 677 C CA . ALA A 1 92 ? 14.680 3.786 -7.755 1.00 90.75 92 ALA A CA 1
ATOM 678 C C . ALA A 1 92 ? 13.723 3.824 -8.956 1.00 90.75 92 ALA A C 1
ATOM 680 O O . ALA A 1 92 ? 14.180 3.693 -10.090 1.00 90.75 92 ALA A O 1
ATOM 681 N N . ILE A 1 93 ? 12.437 4.107 -8.732 1.00 91.69 93 ILE A N 1
ATOM 682 C CA . ILE A 1 93 ? 11.435 4.291 -9.794 1.00 91.69 93 ILE A CA 1
ATOM 683 C C . ILE A 1 93 ? 11.888 5.395 -10.756 1.00 91.69 93 ILE A C 1
ATOM 685 O O . ILE A 1 93 ? 12.025 5.158 -11.955 1.00 91.69 93 ILE A O 1
ATOM 689 N N . VAL A 1 94 ? 12.217 6.582 -10.241 1.00 93.75 94 VAL A N 1
ATOM 690 C CA . VAL A 1 94 ? 12.644 7.726 -11.064 1.00 93.75 94 VAL A CA 1
ATOM 691 C C . VAL A 1 94 ? 13.906 7.398 -11.864 1.00 93.75 94 VAL A C 1
ATOM 693 O O . VAL A 1 94 ? 13.967 7.689 -13.061 1.00 93.75 94 VAL A O 1
ATOM 696 N N . ARG A 1 95 ? 14.913 6.766 -11.244 1.00 92.12 95 ARG A N 1
ATOM 697 C CA . ARG A 1 95 ? 16.145 6.353 -11.941 1.00 92.12 95 ARG A CA 1
ATOM 698 C C . ARG A 1 95 ? 15.869 5.305 -13.022 1.00 92.12 95 ARG A C 1
ATOM 700 O O . ARG A 1 95 ? 16.434 5.409 -14.110 1.00 92.12 95 ARG A O 1
ATOM 707 N N . ALA A 1 96 ? 15.004 4.330 -12.750 1.00 89.44 96 ALA A N 1
ATOM 708 C CA . ALA A 1 96 ? 14.619 3.297 -13.708 1.00 89.44 96 ALA A CA 1
ATOM 709 C C . ALA A 1 96 ? 13.883 3.892 -14.914 1.00 89.44 96 ALA A C 1
ATOM 711 O O . ALA A 1 96 ? 14.218 3.568 -16.051 1.00 89.44 96 ALA A O 1
ATOM 712 N N . LEU A 1 97 ? 12.937 4.803 -14.676 1.00 91.31 97 LEU A N 1
ATOM 713 C CA . LEU A 1 97 ? 12.171 5.469 -15.729 1.00 91.31 97 LEU A CA 1
ATOM 714 C C . LEU A 1 97 ? 13.052 6.368 -16.600 1.00 91.31 97 LEU A C 1
ATOM 716 O O . LEU A 1 97 ? 12.995 6.262 -17.823 1.00 91.31 97 LEU A O 1
ATOM 720 N N . LYS A 1 98 ? 13.910 7.201 -15.992 1.00 91.44 98 LYS A N 1
ATOM 721 C CA . LYS A 1 98 ? 14.810 8.111 -16.729 1.00 91.44 98 LYS A CA 1
ATOM 722 C C . LYS A 1 98 ? 15.782 7.373 -17.649 1.00 91.44 98 LYS A C 1
ATOM 724 O O . LYS A 1 98 ? 16.110 7.877 -18.715 1.00 91.44 98 LYS A O 1
ATOM 729 N N . ARG A 1 99 ? 16.249 6.194 -17.233 1.00 88.00 99 ARG A N 1
ATOM 730 C CA . ARG A 1 99 ? 17.225 5.389 -17.983 1.00 88.00 99 ARG A CA 1
ATOM 731 C C . ARG A 1 99 ? 16.569 4.352 -18.904 1.00 88.00 99 ARG A C 1
ATOM 733 O O . ARG A 1 99 ? 17.276 3.606 -19.576 1.00 88.00 99 ARG A O 1
ATOM 740 N N . CYS A 1 100 ? 15.237 4.249 -18.917 1.00 87.00 100 CYS A N 1
ATOM 741 C CA . CYS A 1 100 ? 14.538 3.204 -19.658 1.00 87.00 100 CYS A CA 1
ATOM 742 C C . CYS A 1 100 ? 14.611 3.456 -21.180 1.00 87.00 100 CYS A C 1
ATOM 744 O O . CYS A 1 100 ? 14.192 4.516 -21.646 1.00 87.00 100 CYS A O 1
ATOM 746 N N . PRO A 1 101 ? 15.063 2.477 -21.987 1.00 84.25 101 PRO A N 1
ATOM 747 C CA . PRO A 1 101 ? 15.185 2.635 -23.438 1.00 84.25 101 PRO A CA 1
ATOM 748 C C . PRO A 1 101 ? 13.834 2.573 -24.174 1.00 84.25 101 PRO A C 1
ATOM 750 O O . PRO A 1 101 ? 13.720 3.027 -25.312 1.00 84.25 101 PRO A O 1
ATOM 753 N N . SER A 1 102 ? 12.801 1.993 -23.555 1.00 87.44 102 SER A N 1
ATOM 754 C CA . SER A 1 102 ? 11.468 1.864 -24.149 1.00 87.44 102 SER A CA 1
ATOM 755 C C . SER A 1 102 ? 10.558 2.983 -23.660 1.00 87.44 102 SER A C 1
ATOM 757 O O . SER A 1 102 ? 10.108 2.975 -22.515 1.00 87.44 102 SER A O 1
ATOM 759 N N . LYS A 1 103 ? 10.212 3.912 -24.560 1.00 87.69 103 LYS A N 1
ATOM 760 C CA . LYS A 1 103 ? 9.252 4.991 -24.266 1.00 87.69 103 LYS A CA 1
ATOM 761 C C . LYS A 1 103 ? 7.890 4.449 -23.809 1.00 87.69 103 LYS A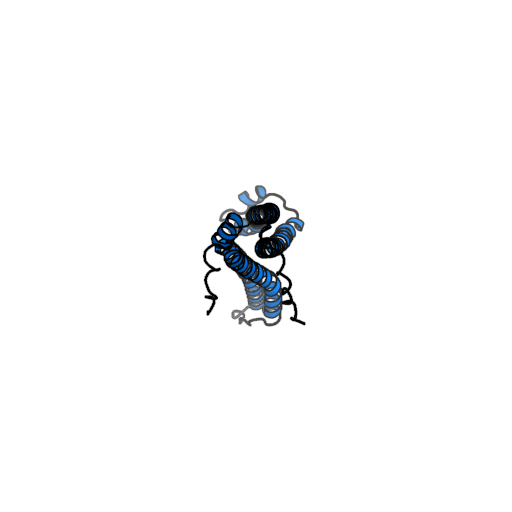 C 1
ATOM 763 O O . LYS A 1 103 ? 7.249 5.073 -22.974 1.00 87.69 103 LYS A O 1
ATOM 768 N N . GLY A 1 104 ? 7.458 3.296 -24.330 1.00 88.12 104 GLY A N 1
ATOM 769 C CA . GLY A 1 104 ? 6.200 2.656 -23.932 1.00 88.12 104 GLY A CA 1
ATOM 770 C C . GLY A 1 104 ? 6.232 2.148 -22.490 1.00 88.12 104 GLY A C 1
ATOM 771 O O . GLY A 1 104 ? 5.358 2.496 -21.701 1.00 88.12 104 GLY A O 1
ATOM 772 N N . ALA A 1 105 ? 7.282 1.405 -22.120 1.00 88.62 105 ALA A N 1
ATOM 773 C CA . ALA A 1 105 ? 7.440 0.893 -20.757 1.00 88.62 105 ALA A CA 1
ATOM 774 C C . ALA A 1 105 ? 7.633 2.029 -19.737 1.00 88.62 105 ALA A C 1
ATOM 776 O O . ALA A 1 105 ? 7.038 1.999 -18.663 1.00 88.62 105 ALA A O 1
ATOM 777 N N . ALA A 1 106 ? 8.398 3.066 -20.095 1.00 90.25 106 ALA A N 1
ATOM 778 C CA . ALA A 1 106 ? 8.578 4.247 -19.255 1.00 90.25 106 ALA A CA 1
ATOM 779 C C . ALA A 1 106 ? 7.264 5.020 -19.042 1.00 90.25 106 ALA A C 1
ATOM 781 O O . ALA A 1 106 ? 6.969 5.427 -17.921 1.00 90.25 106 ALA A O 1
ATOM 782 N N . ARG A 1 107 ? 6.443 5.195 -20.090 1.00 92.00 107 ARG A N 1
ATOM 783 C CA . ARG A 1 107 ? 5.119 5.833 -19.976 1.00 92.00 107 ARG A CA 1
ATOM 784 C C . ARG A 1 107 ? 4.181 5.031 -19.084 1.00 92.00 107 ARG A C 1
ATOM 786 O O . ARG A 1 107 ? 3.578 5.611 -18.190 1.00 92.00 107 ARG A O 1
ATOM 793 N N . PHE A 1 108 ? 4.093 3.717 -19.292 1.00 91.94 108 PHE A N 1
ATOM 794 C CA . PHE A 1 108 ? 3.288 2.843 -18.439 1.00 91.94 108 PHE A CA 1
ATOM 795 C C . PHE A 1 108 ? 3.726 2.937 -16.974 1.00 91.94 108 PHE A C 1
ATOM 797 O O . PHE A 1 108 ? 2.893 3.130 -16.093 1.00 91.94 108 PHE A O 1
ATOM 804 N N . GLY A 1 109 ? 5.036 2.900 -16.721 1.00 90.81 109 GLY A N 1
ATOM 805 C CA . GLY A 1 109 ? 5.578 3.039 -15.376 1.00 90.81 109 GLY A CA 1
ATOM 806 C C . GLY A 1 109 ? 5.320 4.401 -14.728 1.00 90.81 109 GLY A C 1
ATOM 807 O O . GLY A 1 109 ? 4.996 4.459 -13.545 1.00 90.81 109 GLY A O 1
ATOM 808 N N . ALA A 1 110 ? 5.396 5.490 -15.494 1.00 92.69 110 ALA A N 1
ATOM 809 C CA . ALA A 1 110 ? 5.049 6.822 -15.006 1.00 92.69 110 ALA A CA 1
ATOM 810 C C . ALA A 1 110 ? 3.552 6.941 -14.675 1.00 92.69 110 ALA A C 1
ATOM 812 O O . ALA A 1 110 ? 3.202 7.471 -13.624 1.00 92.69 110 ALA A O 1
ATOM 813 N N . ILE A 1 111 ? 2.675 6.407 -15.533 1.00 93.12 111 ILE A N 1
ATOM 814 C CA . ILE A 1 111 ? 1.224 6.375 -15.293 1.00 93.12 111 ILE A CA 1
ATOM 815 C C . ILE A 1 111 ? 0.918 5.557 -14.037 1.00 93.12 111 ILE A C 1
ATOM 817 O O . ILE A 1 111 ? 0.176 6.026 -13.183 1.00 93.12 111 ILE A O 1
ATOM 821 N N . ALA A 1 112 ? 1.529 4.381 -13.881 1.00 93.06 112 ALA A N 1
ATOM 822 C CA . ALA A 1 112 ? 1.368 3.553 -12.689 1.00 93.06 112 ALA A CA 1
ATOM 823 C C . ALA A 1 112 ? 1.781 4.294 -11.407 1.00 93.06 112 ALA A C 1
ATOM 825 O O . ALA A 1 112 ? 1.044 4.269 -10.426 1.00 93.06 112 ALA A O 1
ATOM 826 N N . ALA A 1 113 ? 2.911 5.008 -11.424 1.00 91.69 113 ALA A N 1
ATOM 827 C CA . ALA A 1 113 ? 3.367 5.793 -10.278 1.00 91.69 113 ALA A CA 1
ATOM 828 C C . ALA A 1 113 ? 2.422 6.965 -9.948 1.00 91.69 113 ALA A C 1
ATOM 830 O O . ALA A 1 113 ? 2.128 7.208 -8.777 1.00 91.69 113 ALA A O 1
ATOM 831 N N . LEU A 1 114 ? 1.907 7.667 -10.964 1.00 92.06 114 LEU A N 1
ATOM 832 C CA . LEU A 1 114 ? 0.922 8.738 -10.778 1.00 92.06 114 LEU A CA 1
ATOM 833 C C . LEU A 1 114 ? -0.408 8.200 -10.239 1.00 92.06 114 LEU A C 1
ATOM 835 O O . LEU A 1 114 ? -0.962 8.776 -9.306 1.00 92.06 114 LEU A O 1
ATOM 839 N N . LEU A 1 115 ? -0.894 7.081 -10.781 1.00 91.38 115 LEU A N 1
ATOM 840 C CA . LEU A 1 115 ? -2.097 6.404 -10.295 1.00 91.38 115 LEU A CA 1
ATOM 841 C C . LEU A 1 115 ? -1.919 5.899 -8.863 1.00 91.38 115 LEU A C 1
ATOM 843 O O . LEU A 1 115 ? -2.856 5.988 -8.076 1.00 91.38 115 LEU A O 1
ATOM 847 N N . PHE A 1 116 ? -0.727 5.419 -8.500 1.00 92.19 116 PHE A N 1
ATOM 848 C CA . PHE A 1 116 ? -0.427 5.031 -7.125 1.00 92.19 116 PHE A CA 1
ATOM 849 C C . PHE A 1 116 ? -0.536 6.226 -6.172 1.00 92.19 116 PHE A C 1
ATOM 851 O O . PHE A 1 116 ? -1.192 6.119 -5.138 1.00 92.19 116 PHE A O 1
ATOM 858 N N . LEU A 1 117 ? 0.055 7.371 -6.531 1.00 90.31 117 LEU A N 1
ATOM 859 C CA . LEU A 1 117 ? -0.008 8.589 -5.720 1.00 90.31 117 LEU A CA 1
ATOM 860 C C . LEU A 1 117 ? -1.443 9.121 -5.602 1.00 90.31 117 LEU A C 1
ATOM 862 O O . LEU A 1 117 ? -1.907 9.395 -4.497 1.00 90.31 117 LEU A O 1
ATOM 866 N N . ALA A 1 118 ? -2.155 9.233 -6.725 1.00 89.81 118 ALA A N 1
ATOM 867 C CA . ALA A 1 118 ? -3.546 9.671 -6.743 1.00 89.81 118 ALA A CA 1
ATOM 868 C C . ALA A 1 118 ? -4.434 8.723 -5.925 1.00 89.81 118 ALA A C 1
ATOM 870 O O . ALA A 1 118 ? -5.212 9.171 -5.088 1.00 89.81 118 ALA A O 1
ATOM 871 N N . GLY A 1 119 ? -4.260 7.411 -6.101 1.00 88.38 119 GLY A N 1
ATOM 872 C CA . GLY A 1 119 ? -4.960 6.391 -5.330 1.00 88.38 119 GLY A CA 1
ATOM 873 C C . GLY A 1 119 ? -4.664 6.481 -3.834 1.00 88.38 119 GLY A C 1
ATOM 874 O O . GLY A 1 119 ? -5.586 6.376 -3.035 1.00 88.38 119 GLY A O 1
ATOM 875 N N . ALA A 1 120 ? -3.414 6.742 -3.438 1.00 88.50 120 ALA A N 1
ATOM 876 C CA . ALA A 1 120 ? -3.052 6.934 -2.034 1.00 88.50 120 ALA A CA 1
ATOM 877 C C . ALA A 1 120 ? -3.732 8.158 -1.410 1.00 88.50 120 ALA A C 1
ATOM 879 O O . ALA A 1 120 ? -4.246 8.061 -0.298 1.00 88.50 120 ALA A O 1
ATOM 880 N N . LEU A 1 121 ? -3.789 9.280 -2.132 1.00 90.00 121 LEU A N 1
ATOM 881 C CA . LEU A 1 121 ? -4.474 10.491 -1.673 1.00 90.00 121 LEU A CA 1
ATOM 882 C C . LEU A 1 121 ? -5.988 10.285 -1.563 1.00 90.00 121 LEU A C 1
ATOM 884 O O . LEU A 1 121 ? -6.584 10.658 -0.556 1.00 90.00 121 LEU A O 1
ATOM 888 N N . VAL A 1 122 ? -6.605 9.656 -2.566 1.00 88.31 122 VAL A N 1
ATOM 889 C CA . VAL A 1 122 ? -8.045 9.352 -2.556 1.00 88.31 122 VAL A CA 1
ATOM 890 C C . VAL A 1 122 ? -8.383 8.369 -1.433 1.00 88.31 122 VAL A C 1
ATOM 892 O O . VAL A 1 122 ? -9.328 8.603 -0.687 1.00 88.31 122 VAL A O 1
ATOM 895 N N . SER A 1 123 ? -7.590 7.308 -1.264 1.00 86.81 123 SER A N 1
ATOM 896 C CA . SER A 1 123 ? -7.751 6.328 -0.182 1.00 86.81 123 SER A CA 1
ATOM 897 C C . SER A 1 123 ? -7.653 7.003 1.192 1.00 86.81 123 SER A C 1
ATOM 899 O O . SER A 1 123 ? -8.535 6.822 2.030 1.00 86.81 123 SER A O 1
ATOM 901 N N . ALA A 1 124 ? -6.658 7.875 1.400 1.00 85.50 124 ALA A N 1
ATOM 902 C CA . ALA A 1 124 ? -6.510 8.645 2.636 1.00 85.50 124 ALA A CA 1
ATOM 903 C C . ALA A 1 124 ? -7.690 9.599 2.891 1.00 85.50 124 ALA A C 1
ATOM 905 O O . ALA A 1 124 ? -8.186 9.668 4.015 1.00 85.50 124 ALA A O 1
ATOM 906 N N . ALA A 1 125 ? -8.170 10.300 1.860 1.00 86.31 125 ALA A N 1
ATOM 907 C CA . ALA A 1 125 ? -9.321 11.192 1.976 1.00 86.31 125 ALA A CA 1
ATOM 908 C C . ALA A 1 125 ? -10.596 10.425 2.358 1.00 86.31 125 ALA A C 1
ATOM 910 O O . ALA A 1 125 ? -11.324 10.849 3.251 1.00 86.31 125 ALA A O 1
ATOM 911 N N . ILE A 1 126 ? -10.846 9.267 1.741 1.00 84.19 126 ILE A N 1
ATOM 912 C CA . ILE A 1 126 ? -12.009 8.435 2.072 1.00 84.19 126 ILE A CA 1
ATOM 913 C C . ILE A 1 126 ? -11.894 7.896 3.500 1.00 84.19 126 ILE A C 1
ATOM 915 O O . ILE A 1 126 ? -12.867 7.968 4.244 1.00 84.19 126 ILE A O 1
ATOM 919 N N . TRP A 1 127 ? -10.718 7.420 3.923 1.00 82.38 127 TRP A N 1
ATOM 920 C CA . TRP A 1 127 ? -10.508 6.990 5.309 1.00 82.38 127 TRP A CA 1
ATOM 921 C C . TRP A 1 127 ? -10.743 8.116 6.316 1.00 82.38 127 TRP A C 1
ATOM 923 O O . TRP A 1 127 ? -11.405 7.888 7.326 1.00 82.38 127 TRP A O 1
ATOM 933 N N . ALA A 1 128 ? -10.268 9.331 6.034 1.00 81.88 128 ALA A N 1
ATOM 934 C CA . ALA A 1 128 ? -10.529 10.493 6.879 1.00 81.88 128 ALA A CA 1
ATOM 935 C C . ALA A 1 128 ? -12.035 10.777 7.009 1.00 81.88 128 ALA A C 1
ATOM 937 O O . ALA A 1 128 ? -12.517 11.030 8.110 1.00 81.88 128 ALA A O 1
ATOM 938 N N . LEU A 1 129 ? -12.790 10.669 5.913 1.00 81.50 129 LEU A N 1
ATOM 939 C CA . LEU A 1 129 ? -14.243 10.857 5.917 1.00 81.50 129 LEU A CA 1
ATOM 940 C C . LEU A 1 129 ? -14.980 9.734 6.665 1.00 81.50 129 LEU A C 1
ATOM 942 O O . LEU A 1 129 ? -15.904 10.011 7.424 1.00 81.50 129 LEU A O 1
ATOM 946 N N . VAL A 1 130 ? -14.553 8.478 6.499 1.00 78.25 130 VAL A N 1
ATOM 947 C CA . VAL A 1 130 ? -15.127 7.311 7.196 1.00 78.25 130 VAL A CA 1
ATOM 948 C C . VAL A 1 130 ? -14.864 7.367 8.702 1.00 78.25 130 VAL A C 1
ATOM 950 O O . VAL A 1 130 ? -15.723 6.974 9.487 1.00 78.25 130 VAL A O 1
ATOM 953 N N . LEU A 1 131 ? -13.695 7.858 9.118 1.00 77.44 131 LEU A N 1
ATOM 954 C CA . LEU A 1 131 ? -13.317 7.971 10.529 1.00 77.44 131 LEU A CA 1
ATOM 955 C C . LEU A 1 131 ? -13.819 9.263 11.188 1.00 77.44 131 LEU A C 1
ATOM 957 O O . LEU A 1 131 ? -13.830 9.341 12.415 1.00 77.44 131 LEU A O 1
ATOM 961 N N . ALA A 1 132 ? -14.276 10.253 10.415 1.00 77.75 132 ALA A N 1
ATOM 962 C CA . ALA A 1 132 ? -14.767 11.525 10.944 1.00 77.75 132 ALA A CA 1
ATOM 963 C C 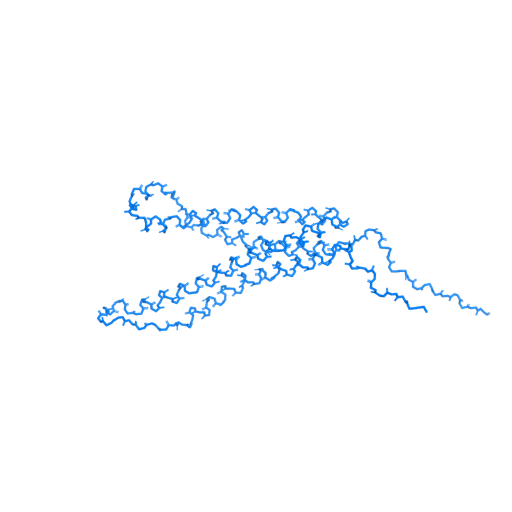. ALA A 1 132 ? -15.866 11.374 12.021 1.00 77.75 132 ALA A C 1
ATOM 965 O O . ALA A 1 132 ? -15.746 12.033 13.053 1.00 77.75 132 ALA A O 1
ATOM 966 N N . PRO A 1 133 ? -16.873 10.481 11.891 1.00 75.44 133 PRO A N 1
ATOM 967 C CA . PRO A 1 133 ? -17.870 10.267 12.944 1.00 75.44 133 PRO A CA 1
ATOM 968 C C . PRO A 1 133 ? -17.273 9.727 14.247 1.00 75.44 133 PRO A C 1
ATOM 970 O O . PRO A 1 133 ? -17.726 10.091 15.329 1.00 75.44 133 PRO A O 1
ATOM 973 N N . VAL A 1 134 ? -16.243 8.880 14.148 1.00 74.94 134 VAL A N 1
ATOM 974 C CA . VAL A 1 134 ? -15.533 8.347 15.317 1.00 74.94 134 VAL A CA 1
ATOM 975 C C . VAL A 1 134 ? -14.792 9.476 16.020 1.00 74.94 134 VAL A C 1
ATOM 977 O O . VAL A 1 134 ? -14.918 9.615 17.227 1.00 74.94 134 VAL A O 1
ATOM 980 N N . VAL A 1 135 ? -14.077 10.323 15.275 1.00 76.19 135 VAL A N 1
ATOM 981 C CA . VAL A 1 135 ? -13.355 11.479 15.835 1.00 76.19 135 VAL A CA 1
ATOM 982 C C . VAL A 1 135 ? -14.316 12.470 16.496 1.00 76.19 135 VAL A C 1
ATOM 984 O O . VAL A 1 135 ? -14.052 12.927 17.605 1.00 76.19 135 VAL A O 1
ATOM 987 N N . VAL A 1 136 ? -15.452 12.761 15.855 1.00 80.69 136 VAL A N 1
ATOM 988 C CA . VAL A 1 136 ? -16.483 13.659 16.397 1.00 80.69 136 VAL A CA 1
ATOM 989 C C . VAL A 1 136 ? -17.075 13.123 17.701 1.00 80.69 136 VAL A C 1
ATOM 991 O O . VAL A 1 136 ? -17.320 13.912 18.606 1.00 80.69 136 VAL A O 1
ATOM 994 N N . ALA A 1 137 ? -17.229 11.805 17.854 1.00 75.06 137 ALA A N 1
ATOM 995 C CA . ALA A 1 137 ? -17.708 11.205 19.102 1.00 75.06 137 ALA A CA 1
ATOM 996 C C . ALA A 1 137 ? -16.771 11.440 20.307 1.00 75.06 137 ALA A C 1
ATOM 998 O O . ALA A 1 137 ? -17.219 11.344 21.446 1.00 75.06 137 ALA A O 1
ATOM 999 N N . PHE A 1 138 ? -15.496 11.769 20.069 1.00 79.50 138 PHE A N 1
ATOM 1000 C CA . PHE A 1 138 ? -14.526 12.143 21.106 1.00 79.50 138 PHE A CA 1
ATOM 1001 C C . PHE A 1 138 ? -14.337 13.666 21.243 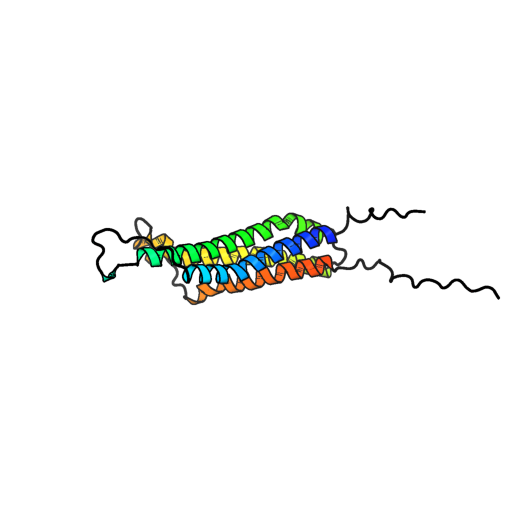1.00 79.50 138 PHE A C 1
ATOM 1003 O O . PHE A 1 138 ? -13.475 14.110 22.002 1.00 79.50 138 PHE A O 1
ATOM 1010 N N . SER A 1 139 ? -15.113 14.476 20.514 1.00 78.19 139 SER A N 1
ATOM 1011 C CA . SER A 1 139 ? -15.106 15.937 20.633 1.00 78.19 139 SER A CA 1
ATOM 1012 C C . SER A 1 139 ? -15.781 16.387 21.937 1.00 78.19 139 SER A C 1
ATOM 1014 O O . SER A 1 139 ? -16.753 15.758 22.355 1.00 78.19 139 SER A O 1
ATOM 1016 N N . PRO A 1 140 ? -15.336 17.493 22.565 1.00 78.81 140 PRO A N 1
ATOM 1017 C CA . PRO A 1 140 ? -16.006 18.075 23.731 1.00 78.81 140 PRO A CA 1
ATOM 1018 C C . PRO A 1 140 ? -17.456 18.521 23.471 1.00 78.81 140 PRO A C 1
ATOM 1020 O O . PRO A 1 140 ? -18.216 18.643 24.427 1.00 78.81 140 PRO A O 1
ATOM 1023 N N . ASP A 1 141 ? -17.847 18.734 22.210 1.00 78.88 141 ASP A N 1
ATOM 1024 C CA . ASP A 1 141 ? -19.236 18.998 21.810 1.00 78.88 141 ASP A CA 1
ATOM 1025 C C . ASP A 1 141 ? -19.602 18.179 20.552 1.00 78.88 141 ASP A C 1
ATOM 1027 O O . ASP A 1 141 ? -19.406 18.633 19.420 1.00 78.88 141 ASP A O 1
ATOM 1031 N N . PRO A 1 142 ? -20.034 16.917 20.722 1.00 74.56 142 PRO A N 1
ATOM 1032 C CA . PRO A 1 142 ? -20.266 16.000 19.610 1.00 74.56 142 PRO A CA 1
ATOM 1033 C C . PRO A 1 142 ? -21.579 16.288 18.873 1.00 74.56 142 PRO A C 1
ATOM 1035 O O . PRO A 1 142 ? -21.643 16.069 17.666 1.00 74.56 142 PRO A O 1
ATOM 1038 N N . GLU A 1 143 ? -22.612 16.783 19.562 1.00 76.12 143 GLU A N 1
ATOM 1039 C CA . GLU A 1 143 ? -23.953 17.004 18.997 1.00 76.12 143 GLU A CA 1
ATOM 1040 C C . GLU A 1 143 ? -23.941 18.118 17.938 1.00 76.12 143 GLU A C 1
ATOM 1042 O O . GLU A 1 143 ? -24.475 17.928 16.846 1.00 76.12 143 GLU A O 1
ATOM 1047 N N . SER A 1 144 ? -23.236 19.229 18.183 1.00 77.12 144 SER A N 1
ATOM 1048 C CA . SER A 1 144 ? -23.139 20.344 17.223 1.00 77.12 144 SER A CA 1
ATOM 1049 C C . SER A 1 144 ? -22.357 20.003 15.946 1.00 77.12 144 SER A C 1
ATOM 1051 O O . SER A 1 144 ? -22.615 20.559 14.874 1.00 77.12 144 SER A O 1
ATOM 1053 N N . LEU A 1 145 ? -21.411 19.066 16.040 1.00 70.62 145 LEU A N 1
ATOM 1054 C CA . LEU A 1 145 ? -20.607 18.574 14.918 1.00 70.62 145 LEU A CA 1
ATOM 1055 C C . LEU A 1 145 ? -21.288 17.421 14.173 1.00 70.62 145 LEU A C 1
ATOM 1057 O O . LEU A 1 145 ? -20.987 17.179 13.002 1.00 70.62 145 LEU A O 1
ATOM 1061 N N . ARG A 1 146 ? -22.210 16.710 14.830 1.00 69.62 146 ARG A N 1
ATOM 1062 C CA . ARG A 1 146 ? -22.905 15.554 14.256 1.00 69.62 146 ARG A CA 1
ATOM 1063 C C . ARG A 1 146 ? -23.793 15.938 13.082 1.00 69.62 146 ARG A C 1
ATOM 1065 O O . ARG A 1 146 ? -23.804 15.226 12.080 1.00 69.62 146 ARG A O 1
ATOM 1072 N N . ASP A 1 147 ? -24.456 17.086 13.176 1.00 71.31 147 ASP A N 1
ATOM 1073 C CA . ASP A 1 147 ? -25.310 17.622 12.111 1.00 71.31 147 ASP A CA 1
ATOM 1074 C C . ASP A 1 147 ? -24.516 18.142 10.901 1.00 71.31 147 ASP A C 1
ATOM 1076 O O . ASP A 1 147 ? -25.068 18.287 9.810 1.00 71.31 147 ASP A O 1
ATOM 1080 N N . GLN A 1 148 ? -23.208 18.373 11.062 1.00 71.62 148 GLN A N 1
ATOM 1081 C CA . GLN A 1 148 ? -22.311 18.800 9.982 1.00 71.62 148 GLN A CA 1
ATOM 1082 C C . GLN A 1 148 ? -21.652 17.623 9.247 1.00 71.62 148 GLN A C 1
ATOM 1084 O O . GLN A 1 148 ? -21.032 17.820 8.198 1.00 71.62 148 GLN A O 1
ATOM 1089 N N . LEU A 1 149 ? -21.767 16.395 9.767 1.00 67.88 149 LEU A N 1
ATOM 1090 C CA . LEU A 1 149 ? -21.170 15.221 9.136 1.00 67.88 149 LEU A CA 1
ATOM 1091 C C . LEU A 1 149 ? -21.967 14.812 7.886 1.00 67.88 149 LEU A C 1
ATOM 1093 O O . LEU A 1 149 ? -23.189 14.639 7.950 1.00 67.88 149 LEU A O 1
ATOM 1097 N N . PRO A 1 150 ? -21.299 14.575 6.744 1.00 69.00 150 PRO A N 1
ATOM 1098 C CA . PRO A 1 150 ? -21.975 14.061 5.564 1.00 69.00 150 PRO A CA 1
ATOM 1099 C C . PRO A 1 150 ? -22.590 12.686 5.855 1.00 69.00 150 PRO A C 1
ATOM 1101 O O . PRO A 1 150 ? -21.968 11.823 6.477 1.00 69.00 150 PRO A O 1
ATOM 1104 N N . ARG A 1 151 ? -23.816 12.448 5.372 1.00 69.12 151 ARG A N 1
ATOM 1105 C CA . ARG A 1 151 ? -24.449 11.125 5.456 1.00 69.12 151 ARG A CA 1
ATOM 1106 C C . ARG A 1 151 ? -23.789 10.190 4.449 1.00 69.12 151 ARG A C 1
ATOM 1108 O O . ARG A 1 151 ? -24.120 10.205 3.265 1.00 69.12 151 ARG A O 1
ATOM 1115 N N . PHE A 1 152 ? -22.837 9.394 4.917 1.00 64.88 152 PHE A N 1
ATOM 1116 C CA . PHE A 1 152 ? -22.123 8.447 4.073 1.00 64.88 152 PHE A CA 1
ATOM 1117 C C . PHE A 1 152 ? -22.871 7.125 3.926 1.00 64.88 152 PHE A C 1
ATOM 1119 O O . PHE A 1 152 ? -23.454 6.594 4.870 1.00 64.88 152 PHE A O 1
ATOM 1126 N N . ASN A 1 153 ? -22.801 6.562 2.725 1.00 65.38 153 ASN A N 1
ATOM 1127 C CA . ASN A 1 153 ? -23.205 5.189 2.481 1.00 65.38 153 ASN A CA 1
ATOM 1128 C C . ASN A 1 153 ? -22.140 4.244 3.062 1.00 65.38 153 ASN A C 1
ATOM 1130 O O . ASN A 1 153 ? -20.961 4.397 2.745 1.00 65.38 153 ASN A O 1
ATOM 1134 N N . LEU A 1 154 ? -22.551 3.246 3.851 1.00 64.56 154 LEU A N 1
ATOM 1135 C CA . LEU A 1 154 ? -21.676 2.191 4.387 1.00 64.56 154 LEU A CA 1
ATOM 1136 C C . LEU A 1 154 ? -20.836 1.509 3.295 1.00 64.56 154 LEU A C 1
ATOM 1138 O O . LEU A 1 154 ? -19.713 1.097 3.561 1.00 64.56 154 LEU A O 1
ATOM 1142 N N . LEU A 1 155 ? -21.324 1.463 2.051 1.00 66.12 155 LEU A N 1
ATOM 1143 C CA . LEU A 1 155 ? -20.580 0.935 0.901 1.00 66.12 155 LEU A CA 1
ATOM 1144 C C . LEU A 1 155 ? -19.260 1.678 0.612 1.00 66.12 155 LEU A C 1
ATOM 1146 O O . LEU A 1 155 ? -18.342 1.081 0.050 1.00 66.12 155 LEU A O 1
ATOM 1150 N N . LEU A 1 156 ? -19.119 2.944 1.023 1.00 71.12 156 LEU A N 1
ATOM 1151 C CA . LEU A 1 156 ? -17.884 3.717 0.839 1.00 71.12 156 LEU A CA 1
ATOM 1152 C C . LEU A 1 156 ? -16.695 3.141 1.621 1.00 71.12 156 LEU A C 1
ATOM 1154 O O . LEU A 1 156 ? -15.557 3.385 1.228 1.00 71.12 156 LEU A O 1
ATOM 1158 N N . ILE A 1 157 ? -16.931 2.326 2.658 1.00 71.44 157 ILE A N 1
ATOM 1159 C CA . ILE A 1 157 ? -15.856 1.681 3.428 1.00 71.44 157 ILE A CA 1
ATOM 1160 C C . ILE A 1 157 ? -15.044 0.686 2.591 1.00 71.44 157 ILE A C 1
ATOM 1162 O O . ILE A 1 157 ? -13.881 0.438 2.892 1.00 71.44 157 ILE A O 1
ATOM 1166 N N . PHE A 1 158 ? -15.629 0.133 1.522 1.00 74.50 158 PHE A N 1
ATOM 1167 C CA . PHE A 1 158 ? -14.965 -0.840 0.650 1.00 74.50 158 PHE A CA 1
ATOM 1168 C C . PHE A 1 158 ? -14.101 -0.183 -0.431 1.00 74.50 158 PHE A C 1
ATOM 1170 O O . PHE A 1 158 ? -13.182 -0.811 -0.957 1.00 74.50 158 PHE A O 1
ATOM 1177 N N . VAL A 1 159 ? -14.361 1.086 -0.756 1.00 79.00 159 VAL A N 1
ATOM 1178 C CA . VAL A 1 159 ? -13.673 1.805 -1.837 1.00 79.00 159 VAL A CA 1
ATOM 1179 C C . VAL A 1 159 ? -12.157 1.903 -1.603 1.00 79.00 159 VAL A C 1
ATOM 1181 O O . VAL A 1 159 ? -11.415 1.573 -2.533 1.00 79.00 159 VAL A O 1
ATOM 1184 N N . PRO A 1 160 ? -11.655 2.254 -0.399 1.00 77.75 160 PRO A N 1
ATOM 1185 C CA . PRO A 1 160 ? -10.221 2.262 -0.123 1.00 77.75 160 PRO A CA 1
ATOM 1186 C C . PRO A 1 160 ? -9.563 0.905 -0.369 1.00 77.75 160 PRO A C 1
ATOM 1188 O O . PRO A 1 160 ? -8.495 0.851 -0.964 1.00 77.75 160 PRO A O 1
ATOM 1191 N N . PHE A 1 161 ? -10.216 -0.202 -0.003 1.00 75.62 161 PHE A N 1
ATOM 1192 C CA . PHE A 1 161 ? -9.663 -1.546 -0.200 1.00 75.62 161 PHE A CA 1
ATOM 1193 C C . PHE A 1 161 ? -9.519 -1.915 -1.680 1.00 75.62 161 PHE A C 1
ATOM 1195 O O . PHE A 1 161 ? -8.521 -2.524 -2.073 1.00 75.62 161 PHE A O 1
ATOM 1202 N N . VAL A 1 162 ? -10.487 -1.533 -2.518 1.00 81.50 162 VAL A N 1
ATOM 1203 C CA . VAL A 1 162 ? -10.428 -1.779 -3.967 1.00 81.50 162 VAL A CA 1
ATOM 1204 C C . VAL A 1 162 ? -9.334 -0.930 -4.613 1.00 81.50 162 VAL A C 1
ATOM 1206 O O . VAL A 1 162 ? -8.509 -1.461 -5.360 1.00 81.50 162 VAL A O 1
ATOM 1209 N N . ILE A 1 163 ? -9.283 0.368 -4.290 1.00 84.38 163 ILE A N 1
ATOM 1210 C CA . ILE A 1 163 ? -8.227 1.281 -4.760 1.00 84.38 163 ILE A CA 1
ATOM 1211 C C . ILE A 1 163 ? -6.854 0.740 -4.355 1.00 84.38 163 ILE A C 1
ATOM 1213 O O . ILE A 1 163 ? -5.932 0.689 -5.174 1.00 84.38 163 ILE A O 1
ATOM 1217 N N . ASP A 1 164 ? -6.740 0.284 -3.111 1.00 83.31 164 ASP A N 1
ATOM 1218 C CA . ASP A 1 164 ? -5.511 -0.251 -2.554 1.00 83.31 164 ASP A CA 1
ATOM 1219 C C . ASP A 1 164 ? -5.077 -1.544 -3.253 1.00 83.31 164 ASP A C 1
ATOM 1221 O O . ASP A 1 164 ? -3.919 -1.696 -3.640 1.00 83.31 164 ASP A O 1
ATOM 1225 N N . SER A 1 165 ? -6.007 -2.451 -3.518 1.00 80.62 165 SER A N 1
ATOM 1226 C CA . SER A 1 165 ? -5.700 -3.695 -4.229 1.00 80.62 165 SER A CA 1
ATOM 1227 C C . SER A 1 165 ? -5.163 -3.420 -5.636 1.00 80.62 165 SER A C 1
ATOM 1229 O O . SER A 1 165 ? -4.129 -3.961 -6.034 1.00 80.62 165 SER A O 1
ATOM 1231 N N . VAL A 1 166 ? -5.815 -2.521 -6.380 1.00 87.19 166 VAL A N 1
ATOM 1232 C CA . VAL A 1 166 ? -5.401 -2.168 -7.745 1.00 87.19 166 VAL A CA 1
ATOM 1233 C C . VAL A 1 166 ? -4.044 -1.461 -7.744 1.00 87.19 166 VAL A C 1
ATOM 1235 O O . VAL A 1 166 ? -3.158 -1.844 -8.511 1.00 87.19 166 VAL A O 1
ATOM 1238 N N . ARG A 1 167 ? -3.831 -0.464 -6.873 1.00 88.94 167 ARG A N 1
ATOM 1239 C CA . ARG A 1 167 ? -2.572 0.308 -6.858 1.00 88.94 167 ARG A CA 1
ATOM 1240 C C . ARG A 1 167 ? -1.362 -0.575 -6.542 1.00 88.94 167 ARG A C 1
ATOM 1242 O O . ARG A 1 167 ? -0.325 -0.438 -7.194 1.00 88.94 167 ARG A O 1
ATOM 1249 N N . PHE A 1 168 ? -1.491 -1.493 -5.583 1.00 88.75 168 PHE A N 1
ATOM 1250 C CA . PHE A 1 168 ? -0.388 -2.363 -5.171 1.00 88.75 168 PHE A CA 1
ATOM 1251 C C . PHE A 1 168 ? -0.142 -3.514 -6.147 1.00 88.75 168 PHE A C 1
ATOM 1253 O O . PHE A 1 168 ? 0.985 -3.993 -6.221 1.00 88.75 168 PHE A O 1
ATOM 1260 N N . LEU A 1 169 ? -1.136 -3.902 -6.951 1.00 88.69 169 LEU A N 1
ATOM 1261 C CA . LEU A 1 169 ? -0.959 -4.874 -8.031 1.00 88.69 169 LEU A CA 1
ATOM 1262 C C . LEU A 1 169 ? -0.297 -4.258 -9.273 1.00 88.69 169 LEU A C 1
ATOM 1264 O O . LEU A 1 169 ? 0.563 -4.875 -9.900 1.00 88.69 169 LEU A O 1
ATOM 1268 N N . VAL A 1 170 ? -0.672 -3.030 -9.638 1.00 91.56 170 VAL A N 1
ATOM 1269 C CA . VAL A 1 170 ? -0.178 -2.372 -10.860 1.00 91.56 170 VAL A CA 1
ATOM 1270 C C . VAL A 1 170 ? 1.291 -1.952 -10.734 1.00 91.56 170 VAL A C 1
ATOM 1272 O O . VAL A 1 170 ? 2.043 -2.040 -11.707 1.00 91.56 170 VAL A O 1
ATOM 1275 N N . MET A 1 171 ? 1.738 -1.539 -9.546 1.00 92.12 171 MET A N 1
ATOM 1276 C CA . MET A 1 171 ? 3.118 -1.088 -9.327 1.00 92.12 171 MET A CA 1
ATOM 1277 C C . MET A 1 171 ? 4.219 -2.129 -9.613 1.00 92.12 171 MET A C 1
ATOM 1279 O O . MET A 1 171 ? 5.174 -1.774 -10.312 1.00 92.12 171 MET A O 1
ATOM 1283 N N . PRO A 1 172 ? 4.139 -3.390 -9.149 1.00 90.81 172 PRO A N 1
ATOM 1284 C CA . PRO A 1 172 ? 5.134 -4.403 -9.497 1.00 90.81 172 PRO A CA 1
ATOM 1285 C C . PRO A 1 172 ? 5.088 -4.763 -10.987 1.00 90.81 172 PRO A C 1
ATOM 1287 O O . PRO A 1 172 ? 6.144 -4.922 -11.600 1.00 90.81 172 PRO A O 1
ATOM 1290 N N . LEU A 1 173 ? 3.902 -4.807 -11.612 1.00 91.75 173 LEU A N 1
ATOM 1291 C CA . LEU A 1 173 ? 3.762 -5.052 -13.056 1.00 91.75 173 LEU A CA 1
ATOM 1292 C C . LEU A 1 173 ? 4.463 -3.970 -13.887 1.00 91.75 173 LEU A C 1
ATOM 1294 O O . LEU A 1 173 ? 5.182 -4.273 -14.842 1.00 91.75 173 LEU A O 1
ATOM 1298 N N . ALA A 1 174 ? 4.309 -2.707 -13.493 1.00 91.00 174 ALA A N 1
ATOM 1299 C CA . ALA A 1 174 ? 5.023 -1.585 -14.088 1.00 91.00 174 ALA A CA 1
ATOM 1300 C C . ALA A 1 174 ? 6.545 -1.710 -13.934 1.00 91.00 174 ALA A C 1
ATOM 1302 O O . ALA A 1 174 ? 7.281 -1.528 -14.910 1.00 91.00 174 ALA A O 1
ATOM 1303 N N . GLY A 1 175 ? 7.020 -2.099 -12.749 1.00 87.56 175 GLY A N 1
ATOM 1304 C CA . GLY A 1 175 ? 8.438 -2.366 -12.516 1.00 87.56 175 GLY A CA 1
ATOM 1305 C C . GLY A 1 175 ? 8.984 -3.495 -13.398 1.00 87.56 175 GLY A C 1
ATOM 1306 O O . GLY A 1 175 ? 10.061 -3.352 -13.982 1.00 87.56 175 GLY A O 1
ATOM 1307 N N . ILE A 1 176 ? 8.228 -4.585 -13.566 1.00 90.38 176 ILE A N 1
ATOM 1308 C CA . ILE A 1 176 ? 8.595 -5.726 -14.422 1.00 90.38 176 ILE A CA 1
ATOM 1309 C C . ILE A 1 176 ? 8.681 -5.293 -15.889 1.00 90.38 176 ILE A C 1
ATOM 1311 O O . ILE A 1 176 ? 9.663 -5.609 -16.564 1.00 90.38 176 ILE A O 1
ATOM 1315 N N . ALA A 1 177 ? 7.705 -4.524 -16.377 1.00 88.75 177 ALA A N 1
ATOM 1316 C CA . ALA A 1 177 ? 7.707 -4.008 -17.745 1.00 88.75 177 ALA A CA 1
ATOM 1317 C C . ALA A 1 177 ? 8.938 -3.128 -18.027 1.00 88.75 177 ALA A C 1
ATOM 1319 O O . ALA A 1 177 ? 9.575 -3.252 -19.077 1.00 88.75 177 ALA A O 1
ATOM 1320 N N . VAL A 1 178 ? 9.320 -2.272 -17.073 1.00 87.75 178 VAL A N 1
ATOM 1321 C CA . VAL A 1 178 ? 10.523 -1.434 -17.180 1.00 87.75 178 VAL A CA 1
ATOM 1322 C C . VAL A 1 178 ? 11.796 -2.281 -17.104 1.00 87.75 178 VAL A C 1
ATOM 1324 O O . VAL A 1 178 ? 12.699 -2.081 -17.916 1.00 87.75 178 VAL A O 1
ATOM 1327 N N . ALA A 1 179 ? 11.868 -3.268 -16.208 1.00 86.94 179 ALA A N 1
ATOM 1328 C CA . ALA A 1 179 ? 13.015 -4.173 -16.097 1.00 86.94 179 ALA A CA 1
ATOM 1329 C C . ALA A 1 179 ? 13.227 -5.024 -17.365 1.00 86.94 179 ALA A C 1
ATOM 1331 O O . ALA A 1 179 ? 14.368 -5.234 -17.791 1.00 86.94 179 ALA A O 1
ATOM 1332 N N . GLY A 1 180 ? 12.134 -5.483 -17.980 1.00 84.44 180 GLY A N 1
ATOM 1333 C CA . GLY A 1 180 ? 12.124 -6.306 -19.191 1.00 84.44 180 GLY A CA 1
ATOM 1334 C C . GLY A 1 180 ? 12.344 -5.531 -20.493 1.00 84.44 180 GLY A C 1
ATOM 1335 O O . GLY A 1 180 ? 12.585 -6.146 -21.533 1.00 84.44 180 GLY A O 1
ATOM 1336 N N . ALA A 1 181 ? 12.309 -4.195 -20.462 1.00 82.88 181 ALA A N 1
ATOM 1337 C CA . ALA A 1 181 ? 12.508 -3.371 -21.648 1.00 82.88 181 ALA A CA 1
ATOM 1338 C C . ALA A 1 181 ? 13.895 -3.626 -22.270 1.00 82.88 181 ALA A C 1
ATOM 1340 O O . ALA A 1 181 ? 14.934 -3.274 -21.697 1.00 82.88 181 ALA A O 1
ATOM 1341 N N . ARG A 1 182 ? 13.916 -4.247 -23.457 1.00 69.81 182 ARG A N 1
ATOM 1342 C CA . ARG A 1 182 ? 15.137 -4.455 -24.246 1.00 69.81 182 ARG A CA 1
ATOM 1343 C C . ARG A 1 182 ? 15.555 -3.148 -24.922 1.00 69.81 182 ARG A C 1
ATOM 1345 O O . ARG A 1 182 ? 14.720 -2.423 -25.461 1.00 69.81 182 ARG A O 1
ATOM 1352 N N . GLN A 1 183 ? 16.858 -2.864 -24.923 1.00 58.75 183 GLN A N 1
ATOM 1353 C CA . GLN A 1 183 ? 17.429 -1.872 -25.832 1.00 58.75 183 GLN A CA 1
ATOM 1354 C C . GLN A 1 183 ? 17.236 -2.390 -27.259 1.00 58.75 183 GLN A C 1
ATOM 1356 O O . GLN A 1 183 ? 17.692 -3.484 -27.580 1.00 58.75 183 GLN A O 1
ATOM 1361 N N . ARG A 1 184 ? 16.585 -1.606 -28.124 1.00 50.41 184 ARG A N 1
ATOM 1362 C CA . ARG A 1 184 ? 16.389 -1.925 -29.552 1.00 50.41 184 ARG A CA 1
ATOM 1363 C C . ARG A 1 184 ? 17.698 -2.040 -30.366 1.00 50.41 184 ARG A C 1
ATOM 1365 O O . ARG A 1 184 ? 17.622 -2.243 -31.566 1.00 50.41 184 ARG A O 1
ATOM 1372 N N . GLY A 1 185 ? 18.872 -1.930 -29.733 1.00 49.00 185 GLY A N 1
ATOM 1373 C CA . GLY A 1 185 ? 20.191 -2.055 -30.367 1.00 49.00 185 GLY A CA 1
ATOM 1374 C C . GLY A 1 185 ? 21.015 -3.278 -29.946 1.00 49.00 185 GLY A C 1
ATOM 1375 O O . GLY A 1 185 ? 22.143 -3.413 -30.401 1.00 49.00 185 GLY A O 1
ATOM 1376 N N . ALA A 1 186 ? 20.502 -4.166 -29.087 1.00 45.38 186 ALA A N 1
ATOM 1377 C CA . ALA A 1 186 ? 21.175 -5.438 -28.834 1.00 45.38 186 ALA A CA 1
ATOM 1378 C C . ALA A 1 186 ? 20.841 -6.387 -29.990 1.00 45.38 186 ALA A C 1
ATOM 1380 O O . ALA A 1 186 ? 19.729 -6.917 -30.047 1.00 45.38 186 ALA A O 1
ATOM 1381 N N . ALA A 1 187 ? 21.779 -6.533 -30.928 1.00 43.06 187 ALA A N 1
ATOM 1382 C CA . ALA A 1 187 ? 21.715 -7.537 -31.982 1.00 43.06 187 ALA A CA 1
ATOM 1383 C C . ALA A 1 187 ? 21.330 -8.910 -31.389 1.00 43.06 187 ALA A C 1
ATOM 1385 O O . ALA A 1 187 ? 21.685 -9.194 -30.236 1.00 43.06 187 ALA A O 1
ATOM 1386 N N . PRO A 1 188 ? 20.591 -9.758 -32.130 1.00 51.81 188 PRO A N 1
ATOM 1387 C CA . PRO A 1 188 ? 20.375 -11.137 -31.705 1.00 51.81 188 PRO A CA 1
ATOM 1388 C C . PRO A 1 188 ? 21.734 -11.805 -31.429 1.00 51.81 188 PRO A C 1
ATOM 1390 O O . PRO A 1 188 ? 22.738 -11.384 -32.011 1.00 51.81 188 PRO A O 1
ATOM 1393 N N . PRO A 1 189 ? 21.796 -12.796 -30.520 1.00 52.03 189 PRO A N 1
ATOM 1394 C CA . PRO A 1 189 ? 23.033 -13.524 -30.274 1.00 52.03 189 PRO A CA 1
ATOM 1395 C C . PRO A 1 189 ? 23.554 -14.029 -31.618 1.00 52.03 189 PRO A C 1
ATOM 1397 O O . PRO A 1 189 ? 22.849 -14.744 -32.323 1.00 52.03 189 PRO A O 1
ATOM 1400 N N . VAL A 1 190 ? 24.745 -13.561 -31.991 1.00 52.50 190 VAL A N 1
ATOM 1401 C CA . VAL A 1 190 ? 25.441 -13.979 -33.205 1.00 52.50 190 VAL A CA 1
ATOM 1402 C C . VAL A 1 190 ? 25.544 -15.500 -33.134 1.00 52.50 190 VAL A C 1
ATOM 1404 O O . VAL A 1 190 ? 26.143 -16.024 -32.192 1.00 52.50 190 VAL A O 1
ATOM 1407 N N . GLU A 1 191 ? 24.897 -16.202 -34.069 1.00 47.47 191 GLU A N 1
ATOM 1408 C CA . GLU A 1 191 ? 25.134 -17.631 -34.274 1.00 47.47 191 GLU A CA 1
ATOM 1409 C C . GLU A 1 191 ? 26.647 -17.839 -34.381 1.00 47.47 191 GLU A C 1
ATOM 1411 O O . GLU A 1 191 ? 27.310 -17.054 -35.065 1.00 47.47 191 GLU A O 1
ATOM 1416 N N . PRO A 1 192 ? 27.230 -18.836 -33.696 1.00 48.78 192 PRO A N 1
ATOM 1417 C CA . PRO A 1 192 ? 28.652 -19.090 -33.821 1.00 48.78 192 PRO A CA 1
ATOM 1418 C C . PRO A 1 192 ? 28.933 -19.427 -35.284 1.00 48.78 192 PRO A C 1
ATOM 1420 O O . PRO A 1 192 ? 28.549 -20.490 -35.767 1.00 48.78 192 PRO A O 1
ATOM 1423 N N . THR A 1 193 ? 29.579 -18.498 -35.991 1.00 49.97 193 THR A N 1
ATOM 1424 C CA . THR A 1 193 ? 30.102 -18.707 -37.335 1.00 49.97 193 THR A CA 1
ATOM 1425 C C . THR A 1 193 ? 30.971 -19.956 -37.287 1.00 49.97 193 THR A C 1
ATOM 1427 O O . THR A 1 193 ? 32.079 -19.923 -36.750 1.00 49.97 193 THR A O 1
ATOM 1430 N N . MET A 1 194 ? 30.455 -21.078 -37.792 1.00 52.03 194 MET A N 1
ATOM 1431 C CA . MET A 1 194 ? 31.259 -22.277 -37.970 1.00 52.03 194 MET A CA 1
ATOM 1432 C C . MET A 1 194 ? 32.382 -21.915 -38.938 1.00 52.03 194 MET A C 1
ATOM 1434 O O . MET A 1 194 ? 32.132 -21.563 -40.091 1.00 52.03 194 MET A O 1
ATOM 1438 N N . ALA A 1 195 ? 33.617 -21.929 -38.436 1.00 52.84 195 ALA A N 1
ATOM 1439 C CA . ALA A 1 195 ? 34.798 -21.743 -39.259 1.00 52.84 195 ALA A CA 1
ATOM 1440 C C . ALA A 1 195 ? 34.784 -22.797 -40.383 1.00 52.84 195 ALA A C 1
ATOM 1442 O O . ALA A 1 195 ? 34.501 -23.967 -40.102 1.00 52.84 195 ALA A O 1
ATOM 1443 N N . PRO A 1 196 ? 35.054 -22.422 -41.645 1.00 56.97 196 PRO A N 1
ATOM 1444 C CA . PRO A 1 196 ? 35.083 -23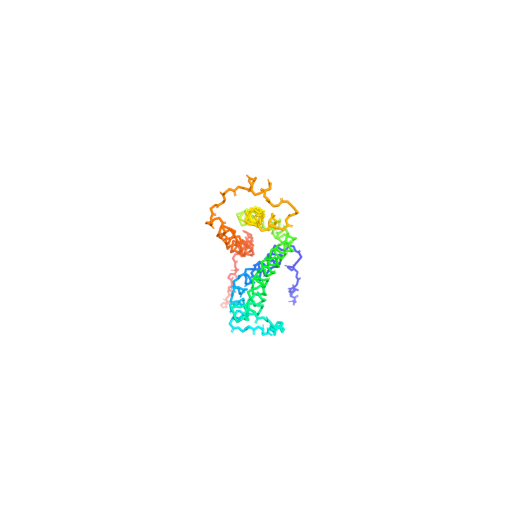.389 -42.727 1.00 56.97 196 PRO A CA 1
ATOM 1445 C C . PRO A 1 196 ? 36.227 -24.374 -42.482 1.00 56.97 196 PRO A C 1
ATOM 1447 O O . PRO A 1 196 ? 37.381 -23.980 -42.315 1.00 56.97 196 PRO A O 1
ATOM 1450 N N . VAL A 1 197 ? 35.883 -25.660 -42.443 1.00 49.03 197 VAL A N 1
ATOM 1451 C CA . VAL A 1 197 ? 36.846 -26.761 -42.382 1.00 49.03 197 VAL A CA 1
ATOM 1452 C C . VAL A 1 197 ? 37.651 -26.748 -43.689 1.00 49.03 197 VAL A C 1
ATOM 1454 O O . VAL A 1 197 ? 37.039 -26.825 -44.760 1.00 49.03 197 VAL A O 1
ATOM 1457 N N . PRO A 1 198 ? 38.989 -26.614 -43.649 1.00 57.62 198 PRO A N 1
ATOM 1458 C CA . PRO A 1 198 ? 39.804 -26.703 -44.853 1.00 57.62 198 PRO A CA 1
ATOM 1459 C C . PRO A 1 198 ? 39.801 -28.147 -45.377 1.00 57.62 198 PRO A C 1
ATOM 1461 O O . PRO A 1 198 ? 39.874 -29.092 -44.592 1.00 57.62 198 PRO A O 1
ATOM 1464 N N . ARG A 1 199 ? 39.653 -28.283 -46.701 1.00 49.97 199 ARG A N 1
ATOM 1465 C CA . ARG A 1 199 ? 39.729 -29.555 -47.437 1.00 49.97 199 ARG A CA 1
ATOM 1466 C C . ARG A 1 199 ? 41.155 -30.079 -47.501 1.00 49.97 199 ARG A C 1
ATOM 1468 O O . ARG A 1 199 ? 42.063 -29.232 -47.658 1.00 49.97 199 ARG A O 1
#